Protein AF-0000000087416666 (afdb_homodimer)

Radius of gyration: 18.05 Å; Cα contacts (8 Å, |Δi|>4): 535; chain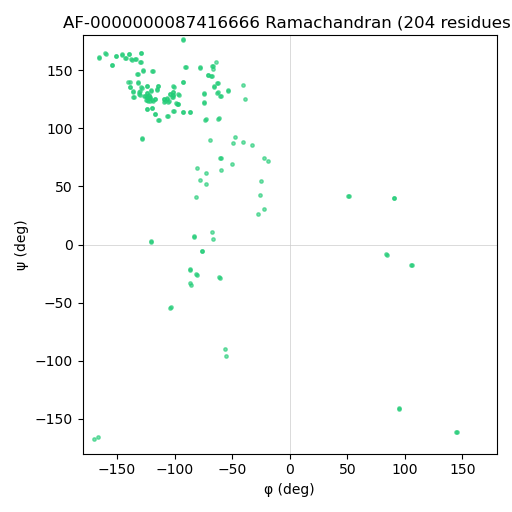s: 2; bounding box: 43×47×42 Å

Sequence (208 aa):
MVVFDVSVNGTHKYTAGIGDAGALQATVHHIHLQDHGTTFVEQIYADVLGVHKVGEMRRWQKLPLQVGDEVVIKITERDDCDPAVDTEKFSVEDGDGMSFDPEPMVVFDVSVNGTHKYTAGIGDAGALQATVHHIHLQDHGTTFVEQIYADVLGVHKVGEMRRWQKLPLQVGDEVVIKITERDDCDPAVDTEKFSVEDGDGMSFDPEP

Nearest PDB structures (foldseek):
  7pkq-assembly1_e  TM=3.943E-01  e=1.177E+00  Chlamydomonas reinhardtii
  5zeb-assembly1_e  TM=4.213E-01  e=1.715E+00  Mycolicibacterium smegmatis MC2 155
  7nyd-assembly1_H  TM=2.302E-01  e=3.849E+00  Homo sapiens
  7pkq-assembly1_e  TM=3.943E-01  e=1.150E+00  Chlamydomonas reinhardtii
  5zeb-assembly1_e  TM=4.213E-01  e=2.085E+00  Mycolicibacterium smegmatis MC2 155

Organism: NCBI:txid2527985

Foldseek 3Di:
DKWKFKDKPPHTDWIGDDPDDWDKDKDWDWDWDDPVDDDTDTFTWIWMWIAGPQAKIFTADIGGDDPPMDMDIDIDDDPDTDGGPDMDGDPPPPPVDPDPDPDD/DKWKFKDKPPHTDWIGDDPDDWDKDKDWDWDWDDDVDDDTDTFTWIWMWIAGPQAKIFTADIGGDDPVMDMDIDIDDDPDTDGGPDMDGDPPPPPVDPDPDPDD

Solvent-accessible surface area (backbone atoms only — not comparable to full-atom values): 11137 Å² total; per-residue (Å²): 67,64,28,39,39,35,24,49,71,87,40,78,74,51,34,43,54,61,56,86,39,25,37,38,37,41,37,41,40,36,37,28,41,40,40,97,38,90,51,70,45,77,48,39,33,33,38,38,44,26,37,27,71,86,28,34,38,34,28,41,70,71,39,85,51,54,80,71,39,35,38,35,40,31,30,37,75,37,94,72,59,49,80,56,76,40,76,46,79,46,77,72,70,81,50,84,59,83,71,72,57,55,72,133,67,62,27,39,41,35,26,49,73,85,40,80,73,50,36,44,54,60,56,86,37,26,36,38,36,42,36,41,40,37,37,28,43,52,40,91,44,91,50,72,45,78,47,38,34,33,39,36,45,26,38,26,72,89,28,35,37,34,29,42,72,72,39,84,50,53,80,71,40,36,39,36,41,31,32,36,76,34,94,72,57,49,80,55,76,41,76,45,79,47,78,70,68,80,58,80,64,85,74,76,50,57,57,133

Structure (mmCIF, N/CA/C/O backbone):
data_AF-0000000087416666-model_v1
#
loop_
_entity.id
_entity.type
_entity.pdbx_description
1 polymer 'Uncharacterized protein'
#
loop_
_atom_site.group_PDB
_atom_site.id
_atom_site.type_symbol
_atom_site.label_atom_id
_atom_site.label_alt_id
_atom_site.label_comp_id
_atom_site.label_asym_id
_atom_site.label_entity_id
_atom_site.label_seq_id
_atom_site.pdbx_PDB_ins_code
_atom_site.Cartn_x
_atom_site.Cartn_y
_atom_site.Cartn_z
_atom_site.occupancy
_atom_site.B_iso_or_equiv
_atom_site.auth_seq_id
_atom_site.auth_comp_id
_atom_site.auth_asym_id
_atom_site.auth_atom_id
_atom_site.pdbx_PDB_model_num
ATOM 1 N N . MET A 1 1 ? 6.258 -17.203 -9.977 1 92.62 1 MET A N 1
ATOM 2 C CA . MET A 1 1 ? 5.152 -16.406 -9.453 1 92.62 1 MET A CA 1
ATOM 3 C C . MET A 1 1 ? 5.598 -14.969 -9.18 1 92.62 1 MET A C 1
ATOM 5 O O . MET A 1 1 ? 6.777 -14.719 -8.938 1 92.62 1 MET A O 1
ATOM 9 N N . VAL A 1 2 ? 4.66 -14.062 -9.281 1 95.31 2 VAL A N 1
ATOM 10 C CA . VAL A 1 2 ? 4.961 -12.664 -8.969 1 95.31 2 VAL A CA 1
ATOM 11 C C . VAL A 1 2 ? 5.082 -12.492 -7.461 1 95.31 2 VAL A C 1
ATOM 13 O O . VAL A 1 2 ? 4.254 -12.992 -6.699 1 95.31 2 VAL A O 1
ATOM 16 N N . VAL A 1 3 ? 6.195 -11.836 -7.027 1 97.62 3 VAL A N 1
ATOM 17 C CA . VAL A 1 3 ? 6.41 -11.586 -5.609 1 97.62 3 VAL A CA 1
ATOM 18 C C . VAL A 1 3 ? 6.754 -10.109 -5.398 1 97.62 3 VAL A C 1
ATOM 20 O O . VAL A 1 3 ? 7.176 -9.422 -6.332 1 97.62 3 VAL A O 1
ATOM 23 N N . PHE A 1 4 ? 6.535 -9.633 -4.254 1 98.69 4 PHE A N 1
ATOM 24 C CA . PHE A 1 4 ? 7.02 -8.336 -3.809 1 98.69 4 PHE A CA 1
ATOM 25 C C . PHE A 1 4 ? 8.25 -8.492 -2.926 1 98.69 4 PHE A C 1
ATOM 27 O O . PHE A 1 4 ? 8.188 -9.117 -1.867 1 98.69 4 PHE A O 1
ATOM 34 N N . ASP A 1 5 ? 9.344 -8.016 -3.361 1 98.69 5 ASP A N 1
ATOM 35 C CA . ASP A 1 5 ? 10.531 -7.891 -2.518 1 98.69 5 ASP A CA 1
ATOM 36 C C . ASP A 1 5 ? 10.523 -6.566 -1.754 1 98.69 5 ASP A C 1
ATOM 38 O O . ASP A 1 5 ? 10.68 -5.5 -2.35 1 98.69 5 ASP A O 1
ATOM 42 N N . VAL A 1 6 ? 10.414 -6.652 -0.425 1 98.81 6 VAL A N 1
ATOM 43 C CA . VAL A 1 6 ? 10.203 -5.461 0.389 1 98.81 6 VAL A CA 1
ATOM 44 C C . VAL A 1 6 ? 11.461 -5.152 1.194 1 98.81 6 VAL A C 1
ATOM 46 O O . VAL A 1 6 ? 11.992 -6.027 1.881 1 98.81 6 VAL A O 1
ATOM 49 N N . SER A 1 7 ? 11.945 -3.967 1.062 1 98.88 7 SER A N 1
ATOM 50 C CA . SER A 1 7 ? 13.062 -3.475 1.862 1 98.88 7 SER A CA 1
ATOM 51 C C . SER A 1 7 ? 12.727 -2.146 2.529 1 98.88 7 SER A C 1
ATOM 53 O O . SER A 1 7 ? 11.945 -1.357 1.992 1 98.88 7 SER A O 1
ATOM 55 N N . VAL A 1 8 ? 13.32 -1.917 3.715 1 98.88 8 VAL A N 1
ATOM 56 C CA . VAL A 1 8 ? 13.234 -0.651 4.434 1 98.88 8 VAL A CA 1
ATOM 57 C C . VAL A 1 8 ? 14.641 -0.121 4.723 1 98.88 8 VAL A C 1
ATOM 59 O O . VAL A 1 8 ? 15.461 -0.815 5.324 1 98.88 8 VAL A O 1
ATOM 62 N N . ASN A 1 9 ? 14.875 1.082 4.281 1 98.75 9 ASN A N 1
ATOM 63 C CA . ASN A 1 9 ? 16.172 1.729 4.457 1 98.75 9 ASN A CA 1
ATOM 64 C C . ASN A 1 9 ? 17.312 0.838 3.98 1 98.75 9 ASN A C 1
ATOM 66 O O . ASN A 1 9 ? 18.312 0.681 4.676 1 98.75 9 ASN A O 1
ATOM 70 N N . GLY A 1 10 ? 17.078 0.224 2.9 1 98.12 10 GLY A N 1
ATOM 71 C CA . GLY A 1 10 ? 18.125 -0.573 2.273 1 98.12 10 GLY A CA 1
ATOM 72 C C . GLY A 1 10 ? 18.219 -1.973 2.848 1 98.12 10 GLY A C 1
ATOM 73 O O . GLY A 1 10 ? 18.984 -2.801 2.338 1 98.12 10 GLY A O 1
ATOM 74 N N . THR A 1 11 ? 17.547 -2.309 3.906 1 98.44 11 THR A N 1
ATOM 75 C CA . THR A 1 11 ? 17.578 -3.635 4.516 1 98.44 11 THR A CA 1
ATOM 76 C C . THR A 1 11 ? 16.391 -4.469 4.051 1 98.44 11 THR A C 1
ATOM 78 O O . THR A 1 11 ? 15.234 -4.062 4.219 1 98.44 11 THR A O 1
ATOM 81 N N . HIS A 1 12 ? 16.734 -5.551 3.453 1 98.56 12 HIS A N 1
ATOM 82 C CA . HIS A 1 12 ? 15.688 -6.465 3.012 1 98.56 12 HIS A CA 1
ATOM 83 C C . HIS A 1 12 ? 14.891 -7 4.195 1 98.56 12 HIS A C 1
ATOM 85 O O . HIS A 1 12 ? 15.469 -7.43 5.195 1 98.56 12 HIS A O 1
ATOM 91 N N . LYS A 1 13 ? 13.539 -6.941 4.078 1 98.62 13 LYS A N 1
ATOM 92 C CA . LYS A 1 13 ? 12.68 -7.418 5.16 1 98.62 13 LYS A CA 1
ATOM 93 C C . LYS A 1 13 ? 12.07 -8.773 4.824 1 98.62 13 LYS A C 1
ATOM 95 O O . LYS A 1 13 ? 12.266 -9.75 5.559 1 98.62 13 LYS A O 1
ATOM 100 N N . TYR A 1 14 ? 11.391 -8.945 3.699 1 98.25 14 TYR A N 1
ATOM 101 C CA . TYR A 1 14 ? 10.836 -10.219 3.248 1 98.25 14 TYR A CA 1
ATOM 102 C C . TYR A 1 14 ? 10.43 -10.148 1.781 1 98.25 14 TYR A C 1
ATOM 104 O O . TYR A 1 14 ? 10.352 -9.062 1.204 1 98.25 14 TYR A O 1
ATOM 112 N N . THR A 1 15 ? 10.305 -11.305 1.195 1 98.25 15 THR A N 1
ATOM 113 C CA . THR A 1 15 ? 9.734 -11.523 -0.131 1 98.25 15 THR A CA 1
ATOM 114 C C . THR A 1 15 ? 8.344 -12.141 -0.03 1 98.25 15 THR A C 1
ATOM 116 O O . THR A 1 15 ? 8.203 -13.312 0.349 1 98.25 15 THR A O 1
ATOM 119 N N . ALA A 1 16 ? 7.367 -11.391 -0.376 1 98.12 16 ALA A N 1
ATOM 120 C CA . ALA A 1 16 ? 5.98 -11.828 -0.206 1 98.12 16 ALA A CA 1
ATOM 121 C C . ALA A 1 16 ? 5.391 -12.305 -1.528 1 98.12 16 ALA A C 1
ATOM 123 O O . ALA A 1 16 ? 5.547 -11.648 -2.561 1 98.12 16 ALA A O 1
ATOM 124 N N . GLY A 1 17 ? 4.703 -13.383 -1.508 1 96.38 17 GLY A N 1
ATOM 125 C CA . GLY A 1 17 ? 4.027 -13.953 -2.664 1 96.38 17 GLY A CA 1
ATOM 126 C C . GLY A 1 17 ? 2.838 -14.82 -2.295 1 96.38 17 GLY A C 1
ATOM 127 O O . GLY A 1 17 ? 2.764 -15.336 -1.179 1 96.38 17 GLY A O 1
ATOM 128 N N . ILE A 1 18 ? 1.859 -14.938 -3.252 1 91.25 18 ILE A N 1
ATOM 129 C CA . ILE A 1 18 ? 0.664 -15.711 -2.928 1 91.25 18 ILE A CA 1
ATOM 130 C C . ILE A 1 18 ? 0.519 -16.875 -3.902 1 91.25 18 ILE A C 1
ATOM 132 O O . ILE A 1 18 ? -0.499 -17.578 -3.9 1 91.25 18 ILE A O 1
ATOM 136 N N . GLY A 1 19 ? 1.386 -17.078 -4.766 1 85 19 GLY A N 1
ATOM 137 C CA . GLY A 1 19 ? 1.302 -18.172 -5.719 1 85 19 GLY A CA 1
ATOM 138 C C . GLY A 1 19 ? 0.68 -17.766 -7.043 1 85 19 GLY A C 1
ATOM 139 O O . GLY A 1 19 ? 0.925 -16.656 -7.535 1 85 19 GLY A O 1
ATOM 140 N N . ASP A 1 20 ? -0.12 -18.641 -7.582 1 77 20 ASP A N 1
ATOM 141 C CA . ASP A 1 20 ? -0.488 -18.5 -8.992 1 77 20 ASP A CA 1
ATOM 142 C C . ASP A 1 20 ? -1.698 -17.594 -9.156 1 77 20 ASP A C 1
ATOM 144 O O . ASP A 1 20 ? -1.854 -16.938 -10.195 1 77 20 ASP A O 1
ATOM 148 N N . ALA A 1 21 ? -2.572 -17.641 -8.188 1 84.75 21 ALA A N 1
ATOM 149 C CA . ALA A 1 21 ? -3.764 -16.812 -8.359 1 84.75 21 ALA A CA 1
ATOM 150 C C . ALA A 1 21 ? -4.164 -16.156 -7.039 1 84.75 21 ALA A C 1
ATOM 152 O O . ALA A 1 21 ? -4.086 -16.781 -5.977 1 84.75 21 ALA A O 1
ATOM 153 N N . GLY A 1 22 ? -4.566 -14.914 -7.188 1 92.5 22 GLY A N 1
ATOM 154 C CA . GLY A 1 22 ? -4.977 -14.141 -6.023 1 92.5 22 GLY A CA 1
ATOM 155 C C . GLY A 1 22 ? -4.602 -12.68 -6.121 1 92.5 22 GLY A C 1
ATOM 156 O O . GLY A 1 22 ? -4.5 -12.125 -7.219 1 92.5 22 GLY A O 1
ATOM 157 N N . ALA A 1 23 ? -4.621 -12.117 -4.988 1 95.38 23 ALA A N 1
ATOM 158 C CA . ALA A 1 23 ? -4.277 -10.703 -4.895 1 95.38 23 ALA A CA 1
ATOM 159 C C . ALA A 1 23 ? -3.236 -10.461 -3.807 1 95.38 23 ALA A C 1
ATOM 161 O O . ALA A 1 23 ? -3.309 -11.047 -2.727 1 95.38 23 ALA A O 1
ATOM 162 N N . LEU A 1 24 ? -2.238 -9.727 -4.164 1 97 24 LEU A N 1
ATOM 163 C CA . LEU A 1 24 ? -1.168 -9.32 -3.26 1 97 24 LEU A CA 1
ATOM 164 C C . LEU A 1 24 ? -1.08 -7.797 -3.168 1 97 24 LEU A C 1
ATOM 166 O O . LEU A 1 24 ? -1.144 -7.105 -4.188 1 97 24 LEU A O 1
ATOM 170 N N . GLN A 1 25 ? -0.999 -7.285 -1.916 1 98.06 25 GLN A N 1
ATOM 171 C CA . GLN A 1 25 ? -0.901 -5.844 -1.73 1 98.06 25 GLN A CA 1
ATOM 172 C C . GLN A 1 25 ? 0.161 -5.492 -0.692 1 98.06 25 GLN A C 1
ATOM 174 O O . GLN A 1 25 ? 0.172 -6.051 0.406 1 98.06 25 GLN A O 1
ATOM 179 N N . ALA A 1 26 ? 1.062 -4.648 -1.053 1 98.81 26 ALA A N 1
ATOM 180 C CA . ALA A 1 26 ? 1.998 -4.023 -0.122 1 98.81 26 ALA A CA 1
ATOM 181 C C . ALA A 1 26 ? 1.62 -2.568 0.138 1 98.81 26 ALA A C 1
ATOM 183 O O . ALA A 1 26 ? 1.479 -1.78 -0.8 1 98.81 26 ALA A O 1
ATOM 184 N N . THR A 1 27 ? 1.41 -2.242 1.41 1 98.75 27 THR A N 1
ATOM 185 C CA . THR A 1 27 ? 0.854 -0.928 1.712 1 98.75 27 THR A CA 1
ATOM 186 C C . THR A 1 27 ? 1.706 -0.206 2.752 1 98.75 27 THR A C 1
ATOM 188 O O . THR A 1 27 ? 2.143 -0.812 3.734 1 98.75 27 THR A O 1
ATOM 191 N N . VAL A 1 28 ? 2 1.102 2.529 1 98.81 28 VAL A N 1
ATOM 192 C CA . VAL A 1 28 ? 2.539 2.01 3.535 1 98.81 28 VAL A CA 1
ATOM 193 C C . VAL A 1 28 ? 1.424 2.898 4.082 1 98.81 28 VAL A C 1
ATOM 195 O O . VAL A 1 28 ? 0.695 3.531 3.316 1 98.81 28 VAL A O 1
ATOM 198 N N . HIS A 1 29 ? 1.323 2.926 5.379 1 97.94 29 HIS A N 1
ATOM 199 C CA . HIS A 1 29 ? 0.246 3.641 6.055 1 97.94 29 HIS A CA 1
ATOM 200 C C . HIS A 1 29 ? 0.786 4.82 6.859 1 97.94 29 HIS A C 1
ATOM 202 O O . HIS A 1 29 ? 1.787 4.688 7.566 1 97.94 29 HIS A O 1
ATOM 208 N N . HIS A 1 30 ? 0.125 5.898 6.766 1 97.31 30 HIS A N 1
ATOM 209 C CA . HIS A 1 30 ? 0.216 6.988 7.73 1 97.31 30 HIS A CA 1
ATOM 210 C C . HIS A 1 30 ? -1.155 7.344 8.297 1 97.31 30 HIS A C 1
ATOM 212 O O . HIS A 1 30 ? -2.047 7.766 7.555 1 97.31 30 HIS A O 1
ATOM 218 N N . ILE A 1 31 ? -1.296 7.141 9.602 1 94.56 31 ILE A N 1
ATOM 219 C CA . ILE A 1 31 ? -2.543 7.438 10.289 1 94.56 31 ILE A CA 1
ATOM 220 C C . ILE A 1 31 ? -2.299 8.5 11.367 1 94.56 31 ILE A C 1
ATOM 222 O O . ILE A 1 31 ? -1.457 8.312 12.25 1 94.56 31 ILE A O 1
ATOM 226 N N . HIS A 1 32 ? -2.934 9.516 11.148 1 90.88 32 HIS A N 1
ATOM 227 C CA . HIS A 1 32 ? -2.896 10.594 12.133 1 90.88 32 HIS A CA 1
ATOM 228 C C . HIS A 1 32 ? -4.305 11.039 12.516 1 90.88 32 HIS A C 1
ATOM 230 O O . HIS A 1 32 ? -4.918 11.844 11.82 1 90.88 32 HIS A O 1
ATOM 236 N N . LEU A 1 33 ? -4.91 10.43 13.57 1 81.69 33 LEU A N 1
ATOM 237 C CA . LEU A 1 33 ? -6.285 10.703 13.961 1 81.69 33 LEU A CA 1
ATOM 238 C C . LEU A 1 33 ? -6.383 10.953 15.469 1 81.69 33 LEU A C 1
ATOM 240 O O . LEU A 1 33 ? -5.523 10.508 16.234 1 81.69 33 LEU A O 1
ATOM 244 N N . GLN A 1 34 ? -7.367 11.852 15.672 1 71.69 34 GLN A N 1
ATOM 245 C CA . GLN A 1 34 ? -7.68 12.102 17.078 1 71.69 34 GLN A CA 1
ATOM 246 C C . GLN A 1 34 ? -8.43 10.93 17.688 1 71.69 34 GLN A C 1
ATOM 248 O O . GLN A 1 34 ? -9.344 10.375 17.078 1 71.69 34 GLN A O 1
ATOM 253 N N . ASP A 1 35 ? -7.828 10.195 18.484 1 59.69 35 ASP A N 1
ATOM 254 C CA . ASP A 1 35 ? -8.57 9.172 19.219 1 59.69 35 ASP A CA 1
ATOM 255 C C . ASP A 1 35 ? -9.602 9.805 20.156 1 59.69 35 ASP A C 1
ATOM 257 O O . ASP A 1 35 ? -9.562 11.008 20.406 1 59.69 35 ASP A O 1
ATOM 261 N N . HIS A 1 36 ? -10.719 8.961 20.547 1 55.28 36 HIS A N 1
ATOM 262 C CA . HIS A 1 36 ? -11.789 9.281 21.484 1 55.28 36 HIS A CA 1
ATOM 263 C C . HIS A 1 36 ? -11.328 10.281 22.531 1 55.28 36 HIS A C 1
ATOM 265 O O . HIS A 1 36 ? -12.102 10.664 23.406 1 55.28 36 HIS A O 1
ATOM 271 N N . GLY A 1 37 ? -10.32 11.117 22.219 1 54.41 37 GLY A N 1
ATOM 272 C CA . GLY A 1 37 ? -9.859 12.156 23.125 1 54.41 37 GLY A CA 1
ATOM 273 C C . GLY A 1 37 ? -8.953 13.172 22.469 1 54.41 37 GLY A C 1
ATOM 274 O O . GLY A 1 37 ? -9.125 13.484 21.281 1 54.41 37 GLY A O 1
ATOM 275 N N . THR A 1 38 ? -8.273 13.945 23.234 1 60.47 38 THR A N 1
ATOM 276 C CA . THR A 1 38 ? -7.457 15.102 22.906 1 60.47 38 THR A CA 1
ATOM 277 C C . THR A 1 38 ? -6.121 14.664 22.312 1 60.47 38 THR A C 1
ATOM 279 O O . THR A 1 38 ? -5.348 15.5 21.828 1 60.47 38 THR A O 1
ATOM 282 N N . THR A 1 39 ? -5.941 13.305 22.328 1 66.44 39 THR A N 1
ATOM 283 C CA . THR A 1 39 ? -4.562 13.016 21.953 1 66.44 39 THR A CA 1
ATOM 284 C C . THR A 1 39 ? -4.5 12.438 20.531 1 66.44 39 THR A C 1
ATOM 286 O O . THR A 1 39 ? -5.316 11.594 20.172 1 66.44 39 THR A O 1
ATOM 289 N N . PHE A 1 40 ? -3.703 13.086 19.766 1 69.88 40 PHE A N 1
ATOM 290 C CA . PHE A 1 40 ? -3.463 12.602 18.406 1 69.88 40 PHE A CA 1
ATOM 291 C C . PHE A 1 40 ? -2.557 11.375 18.422 1 69.88 40 PHE A C 1
ATOM 293 O O . PHE A 1 40 ? -1.57 11.336 19.172 1 69.88 40 PHE A O 1
ATOM 300 N N . VAL A 1 41 ? -3.121 10.352 17.875 1 80.5 41 VAL A N 1
ATOM 301 C CA . VAL A 1 41 ? -2.299 9.164 17.688 1 80.5 41 VAL A CA 1
ATOM 302 C C . VAL A 1 41 ? -1.772 9.133 16.25 1 80.5 41 VAL A C 1
ATOM 304 O O . VAL A 1 41 ? -2.533 9.32 15.297 1 80.5 41 VAL A O 1
ATOM 307 N N . GLU A 1 42 ? -0.39 9.117 16.188 1 89 42 GLU A N 1
ATOM 308 C CA . GLU A 1 42 ? 0.255 8.984 14.883 1 89 42 GLU A CA 1
ATOM 309 C C . GLU A 1 42 ? 0.886 7.609 14.719 1 89 42 GLU A C 1
ATOM 311 O O . GLU A 1 42 ? 1.61 7.141 15.594 1 89 42 GLU A O 1
ATOM 316 N N . GLN A 1 43 ? 0.444 6.953 13.656 1 94.56 43 GLN A N 1
ATOM 317 C CA . GLN A 1 43 ? 1.026 5.66 13.312 1 94.56 43 GLN A CA 1
ATOM 318 C C . GLN A 1 43 ? 1.516 5.641 11.867 1 94.56 43 GLN A C 1
ATOM 320 O O . GLN A 1 43 ? 0.806 6.078 10.961 1 94.56 43 GLN A O 1
ATOM 325 N N . ILE A 1 44 ? 2.766 5.238 11.734 1 97.25 44 ILE A N 1
ATOM 326 C CA . ILE A 1 44 ? 3.32 4.969 10.414 1 97.25 44 ILE A CA 1
ATOM 327 C C . ILE A 1 44 ? 3.824 3.529 10.344 1 97.25 44 ILE A C 1
ATOM 329 O O . ILE A 1 44 ? 4.609 3.1 11.195 1 97.25 44 ILE A O 1
ATOM 333 N N . TYR A 1 45 ? 3.365 2.764 9.344 1 98.5 45 TYR A N 1
ATOM 334 C CA . TYR A 1 45 ? 3.852 1.396 9.195 1 98.5 45 TYR A CA 1
ATOM 335 C C . TYR A 1 45 ? 3.6 0.877 7.785 1 98.5 45 TYR A C 1
ATOM 337 O O . TYR A 1 45 ? 2.877 1.503 7.008 1 98.5 45 TYR A O 1
ATOM 345 N N . ALA A 1 46 ? 4.27 -0.197 7.484 1 98.81 46 ALA A N 1
ATOM 346 C CA . ALA A 1 46 ? 4.027 -0.928 6.242 1 98.81 46 ALA A CA 1
ATOM 347 C C . ALA A 1 46 ? 3.584 -2.359 6.523 1 98.81 46 ALA A C 1
ATOM 349 O O . ALA A 1 46 ? 3.928 -2.928 7.562 1 98.81 46 ALA A O 1
ATOM 350 N N . ASP A 1 47 ? 2.793 -2.867 5.652 1 98.38 47 ASP A N 1
ATOM 351 C CA . ASP A 1 47 ? 2.445 -4.285 5.727 1 98.38 47 ASP A CA 1
ATOM 352 C C . ASP A 1 47 ? 2.146 -4.852 4.34 1 98.38 47 ASP A C 1
ATOM 354 O O . ASP A 1 47 ? 2.078 -4.105 3.361 1 98.38 47 ASP A O 1
ATOM 358 N N . VAL A 1 48 ? 2.193 -6.168 4.273 1 98.44 48 VAL A N 1
ATOM 359 C CA . VAL A 1 48 ? 1.809 -6.883 3.062 1 98.44 48 VAL A CA 1
ATOM 360 C C . VAL A 1 48 ? 0.707 -7.891 3.383 1 98.44 48 VAL A C 1
ATOM 362 O O . VAL A 1 48 ? 0.8 -8.633 4.363 1 98.44 48 VAL A O 1
ATOM 365 N N . LEU A 1 49 ? -0.307 -7.824 2.586 1 97.31 49 LEU A N 1
ATOM 366 C CA . LEU A 1 49 ? -1.44 -8.734 2.68 1 97.31 49 LEU A CA 1
ATOM 367 C C . LEU A 1 49 ? -1.674 -9.453 1.353 1 97.31 49 LEU A C 1
ATOM 369 O O . LEU A 1 49 ? -1.578 -8.836 0.288 1 97.31 49 LEU A O 1
ATOM 373 N N . GLY A 1 50 ? -1.924 -10.766 1.444 1 96.56 50 GLY A N 1
ATOM 374 C CA . GLY A 1 50 ? -2.258 -11.539 0.259 1 96.56 50 GLY A CA 1
ATOM 375 C C . GLY A 1 50 ? -3.475 -12.422 0.447 1 96.56 50 GLY A C 1
ATOM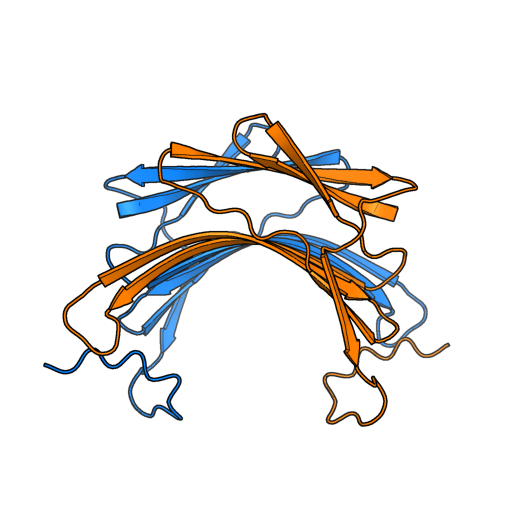 376 O O . GLY A 1 50 ? -3.689 -12.969 1.53 1 96.56 50 GLY A O 1
ATOM 377 N N . VAL A 1 51 ? -4.281 -12.445 -0.605 1 92.69 51 VAL A N 1
ATOM 378 C CA . VAL A 1 51 ? -5.414 -13.367 -0.625 1 92.69 51 VAL A CA 1
ATOM 379 C C . VAL A 1 51 ? -5.273 -14.336 -1.793 1 92.69 51 VAL A C 1
ATOM 381 O O . VAL A 1 51 ? -5.164 -13.914 -2.947 1 92.69 51 VAL A O 1
ATOM 384 N N . HIS A 1 52 ? -5.301 -15.57 -1.393 1 88.75 52 HIS A N 1
ATOM 385 C CA . HIS A 1 52 ? -5.219 -16.609 -2.408 1 88.75 52 HIS A CA 1
ATOM 386 C C . HIS A 1 52 ? -6.605 -17.016 -2.898 1 88.75 52 HIS A C 1
ATOM 388 O O . HIS A 1 52 ? -7.578 -16.953 -2.143 1 88.75 52 HIS A O 1
ATOM 394 N N . LYS A 1 53 ? -6.621 -17.484 -4.113 1 81.19 53 LYS A N 1
ATOM 395 C CA . LYS A 1 53 ? -7.891 -17.812 -4.754 1 81.19 53 LYS A CA 1
ATOM 396 C C . LYS A 1 53 ? -8.625 -18.906 -3.986 1 81.19 53 LYS A C 1
ATOM 398 O O . LYS A 1 53 ? -9.852 -19 -4.051 1 81.19 53 LYS A O 1
ATOM 403 N N . VAL A 1 54 ? -7.957 -19.781 -3.279 1 78.06 54 VAL A N 1
ATOM 404 C CA . VAL A 1 54 ? -8.586 -20.906 -2.609 1 78.06 54 VAL A CA 1
ATOM 405 C C . VAL A 1 54 ? -9.148 -20.469 -1.262 1 78.06 54 VAL A C 1
ATOM 407 O O . VAL A 1 54 ? -9.594 -21.297 -0.465 1 78.06 54 VAL A O 1
ATOM 410 N N . GLY A 1 55 ? -9.078 -19.094 -1.038 1 84.06 55 GLY A N 1
ATOM 411 C CA . GLY A 1 55 ? -9.656 -18.609 0.201 1 84.06 55 GLY A CA 1
ATOM 412 C C . GLY A 1 55 ? -8.664 -18.562 1.349 1 84.06 55 GLY A C 1
ATOM 413 O O . GLY A 1 55 ? -8.953 -19.047 2.441 1 84.06 55 GLY A O 1
ATOM 414 N N . GLU A 1 56 ? -7.531 -18.188 1.14 1 90.38 56 GLU A N 1
ATOM 415 C CA . GLU A 1 56 ? -6.504 -18.016 2.162 1 90.38 56 GLU A CA 1
ATOM 416 C C . GLU A 1 56 ? -5.973 -16.578 2.184 1 90.38 56 GLU A C 1
ATOM 418 O O . GLU A 1 56 ? -5.629 -16.031 1.14 1 90.38 56 GLU A O 1
ATOM 423 N N . MET A 1 57 ? -6.059 -16.094 3.418 1 94.44 57 MET A N 1
ATOM 424 C CA . MET A 1 57 ? -5.465 -14.773 3.627 1 94.44 57 MET A CA 1
ATOM 425 C C . MET A 1 57 ? -4.109 -14.891 4.316 1 94.44 57 MET A C 1
ATOM 427 O O . MET A 1 57 ? -3.98 -15.586 5.328 1 94.44 57 MET A O 1
ATOM 431 N N . ARG A 1 58 ? -3.141 -14.289 3.697 1 95.62 58 ARG A N 1
ATOM 432 C CA . ARG A 1 58 ? -1.778 -14.312 4.219 1 95.62 58 ARG A CA 1
ATOM 433 C C . ARG A 1 58 ? -1.319 -12.906 4.613 1 95.62 58 ARG A C 1
ATOM 435 O O . ARG A 1 58 ? -1.586 -11.938 3.902 1 95.62 58 ARG A O 1
ATOM 442 N N . ARG A 1 59 ? -0.711 -12.812 5.832 1 97.19 59 ARG A N 1
ATOM 443 C CA . ARG A 1 59 ? -0.155 -11.555 6.324 1 97.19 59 ARG A CA 1
ATOM 444 C C . ARG A 1 59 ? 1.328 -11.703 6.648 1 97.19 59 ARG A C 1
ATOM 446 O O . ARG A 1 59 ? 1.734 -12.672 7.297 1 97.19 59 ARG A O 1
ATOM 453 N N . TRP A 1 60 ? 2.129 -10.844 6.137 1 98.06 60 TRP A N 1
ATOM 454 C CA . TRP A 1 60 ? 3.541 -10.773 6.496 1 98.06 60 TRP A CA 1
ATOM 455 C C . TRP A 1 60 ? 3.768 -9.789 7.637 1 98.06 60 TRP A C 1
ATOM 457 O O . TRP A 1 60 ? 2.838 -9.102 8.062 1 98.06 60 TRP A O 1
ATOM 467 N N . GLN A 1 61 ? 4.969 -9.734 8.07 1 96.75 61 GLN A N 1
ATOM 468 C CA . GLN A 1 61 ? 5.32 -8.922 9.234 1 96.75 61 GLN A CA 1
ATOM 469 C C . GLN A 1 61 ? 4.992 -7.449 9 1 96.75 61 GLN A C 1
ATOM 471 O O . GLN A 1 61 ? 5.336 -6.891 7.953 1 96.75 61 GLN A O 1
ATOM 476 N N . LYS A 1 62 ? 4.234 -6.902 9.977 1 98.06 62 LYS A N 1
ATOM 477 C CA . LYS A 1 62 ? 4.074 -5.453 10 1 98.06 62 LYS A CA 1
ATOM 478 C C . LYS A 1 62 ? 5.402 -4.758 10.289 1 98.06 62 LYS A C 1
ATOM 480 O O . LYS A 1 62 ? 6.152 -5.18 11.172 1 98.06 62 LYS A O 1
ATOM 485 N N . LEU A 1 63 ? 5.676 -3.691 9.547 1 98.56 63 LEU A N 1
ATOM 486 C CA . LEU A 1 63 ? 6.941 -2.982 9.688 1 98.56 63 LEU A CA 1
ATOM 487 C C . LEU A 1 63 ? 6.723 -1.57 10.219 1 98.56 63 LEU A C 1
ATOM 489 O O . LEU A 1 63 ? 6.246 -0.697 9.484 1 98.56 63 LEU A O 1
ATOM 493 N N . PRO A 1 64 ? 7.102 -1.332 11.539 1 98.31 64 PRO A N 1
ATOM 494 C CA . PRO A 1 64 ? 7.023 0.051 12.016 1 98.31 64 PRO A CA 1
ATOM 495 C C . PRO A 1 64 ? 7.957 0.99 11.258 1 98.31 64 PRO A C 1
ATOM 497 O O . PRO A 1 64 ? 9.086 0.617 10.938 1 98.31 64 PRO A O 1
ATOM 500 N N . LEU A 1 65 ? 7.406 2.143 10.992 1 98.5 65 LEU A N 1
ATOM 501 C CA . LEU A 1 65 ? 8.164 3.143 10.242 1 98.5 65 LEU A CA 1
ATOM 502 C C . LEU A 1 65 ? 8.141 4.488 10.969 1 98.5 65 LEU A C 1
ATOM 504 O O . LEU A 1 65 ? 7.387 4.672 11.922 1 98.5 65 LEU A O 1
ATOM 508 N N . GLN A 1 66 ? 9.062 5.379 10.547 1 97.62 66 GLN A N 1
ATOM 509 C CA . GLN A 1 66 ? 9.102 6.766 11.008 1 97.62 66 GLN A CA 1
ATOM 510 C C . GLN A 1 66 ? 9.43 7.715 9.859 1 97.62 66 GLN A C 1
ATOM 512 O O . GLN A 1 66 ? 9.859 7.277 8.789 1 97.62 66 GLN A O 1
ATOM 517 N N . VAL A 1 67 ? 9.141 9 10.133 1 97.44 67 VAL A N 1
ATOM 518 C CA . VAL A 1 67 ? 9.547 10.008 9.164 1 97.44 67 VAL A CA 1
ATOM 519 C C . VAL A 1 67 ? 11.039 9.867 8.859 1 97.44 67 VAL A C 1
ATOM 521 O O . VAL A 1 67 ? 11.852 9.703 9.773 1 97.44 67 VAL A O 1
ATOM 524 N N . GLY A 1 68 ? 11.375 9.883 7.66 1 98.44 68 GLY A N 1
ATOM 525 C CA . GLY A 1 68 ? 12.758 9.672 7.238 1 98.44 68 GLY A CA 1
ATOM 526 C C . GLY A 1 68 ? 12.992 8.305 6.633 1 98.44 68 GLY A C 1
ATOM 527 O O . GLY A 1 68 ? 14 8.094 5.949 1 98.44 68 GLY A O 1
ATOM 528 N N . ASP A 1 69 ? 12.094 7.348 6.867 1 98.81 69 ASP A N 1
ATOM 529 C CA . ASP A 1 69 ? 12.266 5.992 6.352 1 98.81 69 ASP A CA 1
ATOM 530 C C . ASP A 1 69 ? 11.914 5.922 4.867 1 98.81 69 ASP A C 1
ATOM 532 O O . ASP A 1 69 ? 11.117 6.719 4.375 1 98.81 69 ASP A O 1
ATOM 536 N N . GLU A 1 70 ? 12.539 4.977 4.219 1 98.81 70 GLU A N 1
ATOM 537 C CA . GLU A 1 70 ? 12.305 4.652 2.818 1 98.81 70 GLU A CA 1
ATOM 538 C C . GLU A 1 70 ? 11.898 3.189 2.652 1 98.81 70 GLU A C 1
ATOM 540 O O . GLU A 1 70 ? 12.602 2.287 3.109 1 98.81 70 GLU A O 1
ATOM 545 N N . VAL A 1 71 ? 10.766 2.982 2.059 1 98.88 71 VAL A N 1
ATOM 546 C CA . VAL A 1 71 ? 10.297 1.638 1.742 1 98.88 71 VAL A CA 1
ATOM 547 C C . VAL A 1 71 ? 10.477 1.365 0.251 1 98.88 71 VAL A C 1
ATOM 549 O O . VAL A 1 71 ? 10.078 2.176 -0.588 1 98.88 71 VAL A O 1
ATOM 552 N N . VAL A 1 72 ? 11.078 0.275 -0.113 1 98.94 72 VAL A N 1
ATOM 553 C CA . VAL A 1 72 ? 11.25 -0.135 -1.503 1 98.94 72 VAL A CA 1
ATOM 554 C C . VAL A 1 72 ? 10.508 -1.444 -1.753 1 98.94 72 VAL A C 1
ATOM 556 O O . VAL A 1 72 ? 10.688 -2.418 -1.019 1 98.94 72 VAL A O 1
ATOM 559 N N . ILE A 1 73 ? 9.656 -1.451 -2.721 1 98.88 73 ILE A N 1
ATOM 560 C CA . ILE A 1 73 ? 8.93 -2.637 -3.154 1 98.88 73 ILE A CA 1
ATOM 561 C C . ILE A 1 73 ? 9.312 -2.982 -4.59 1 98.88 73 ILE A C 1
ATOM 563 O O . ILE A 1 73 ? 9.008 -2.229 -5.52 1 98.88 73 ILE A O 1
ATOM 567 N N . LYS A 1 74 ? 9.969 -4.062 -4.746 1 98.81 74 LYS A N 1
ATOM 568 C CA . LYS A 1 74 ? 10.32 -4.547 -6.078 1 98.81 74 LYS A CA 1
ATOM 569 C C . LYS A 1 74 ? 9.383 -5.668 -6.52 1 98.81 74 LYS A C 1
ATOM 571 O O . LYS A 1 74 ? 9.141 -6.613 -5.766 1 98.81 74 LYS A O 1
ATOM 576 N N . ILE A 1 75 ? 8.898 -5.523 -7.711 1 98.56 75 ILE A N 1
ATOM 577 C CA . ILE A 1 75 ? 8.062 -6.559 -8.305 1 98.56 75 ILE A CA 1
ATOM 578 C C . ILE A 1 75 ? 8.922 -7.516 -9.125 1 98.56 75 ILE A C 1
ATOM 580 O O . ILE A 1 75 ? 9.523 -7.117 -10.125 1 98.56 75 ILE A O 1
ATOM 584 N N . THR A 1 76 ? 8.945 -8.719 -8.625 1 97.62 76 THR A N 1
ATOM 585 C CA . THR A 1 76 ? 9.812 -9.672 -9.312 1 97.62 76 THR A CA 1
ATOM 586 C C . THR A 1 76 ? 9.117 -11.023 -9.445 1 97.62 76 THR A C 1
ATOM 588 O O . THR A 1 76 ? 8.117 -11.281 -8.773 1 97.62 76 THR A O 1
ATOM 591 N N . GLU A 1 77 ? 9.609 -11.82 -10.391 1 95.56 77 GLU A N 1
ATOM 592 C CA . GLU A 1 77 ? 9.172 -13.203 -10.508 1 95.56 77 GLU A CA 1
ATOM 593 C C . GLU A 1 77 ? 10.148 -14.148 -9.812 1 95.56 77 GLU A C 1
ATOM 595 O O . GLU A 1 77 ? 11.359 -14.062 -10.023 1 95.56 77 GLU A O 1
ATOM 600 N N . ARG A 1 78 ? 9.531 -14.961 -9 1 95.25 78 ARG A N 1
ATOM 601 C CA . ARG A 1 78 ? 10.344 -15.953 -8.297 1 95.25 78 ARG A CA 1
ATOM 602 C C . ARG A 1 78 ? 9.594 -17.281 -8.172 1 95.25 78 ARG A C 1
ATOM 604 O O . ARG A 1 78 ? 8.375 -17.328 -8.32 1 95.25 78 ARG A O 1
ATOM 611 N N . ASP A 1 79 ? 10.492 -18.266 -7.918 1 92.69 79 ASP A N 1
ATOM 612 C CA . ASP A 1 79 ? 9.906 -19.578 -7.707 1 92.69 79 ASP A CA 1
ATOM 613 C C . ASP A 1 79 ? 9.508 -19.781 -6.246 1 92.69 79 ASP A C 1
ATOM 615 O O . ASP A 1 79 ? 8.711 -20.672 -5.93 1 92.69 79 ASP A O 1
ATOM 619 N N . ASP A 1 80 ? 10.156 -18.969 -5.398 1 93.56 80 ASP A N 1
ATOM 620 C CA . ASP A 1 80 ? 9.875 -19.109 -3.973 1 93.56 80 ASP A CA 1
ATOM 621 C C . ASP A 1 80 ? 9.664 -17.75 -3.314 1 93.56 80 ASP A C 1
ATOM 623 O O . ASP A 1 80 ? 9.953 -16.703 -3.916 1 93.56 80 ASP A O 1
ATOM 627 N N . CYS A 1 81 ? 8.992 -17.781 -2.131 1 95.19 81 CYS A N 1
ATOM 628 C CA . CYS A 1 81 ? 8.766 -16.594 -1.312 1 95.19 81 CYS A CA 1
ATOM 629 C C . CYS A 1 81 ? 8.797 -16.938 0.171 1 95.19 81 CYS A C 1
ATOM 631 O O . CYS A 1 81 ? 8.828 -18.109 0.539 1 95.19 81 CYS A O 1
ATOM 633 N N . ASP A 1 82 ? 8.938 -15.922 1.012 1 96.81 82 ASP A N 1
ATOM 634 C CA . ASP A 1 82 ? 8.938 -16.125 2.457 1 96.81 82 ASP A CA 1
ATOM 635 C C . ASP A 1 82 ? 7.543 -16.484 2.963 1 96.81 82 ASP A C 1
ATOM 637 O O . ASP A 1 82 ? 6.543 -16 2.436 1 96.81 82 ASP A O 1
ATOM 641 N N . PRO A 1 83 ? 7.57 -17.344 3.992 1 95 83 PRO A N 1
ATOM 642 C CA . PRO A 1 83 ? 6.258 -17.641 4.566 1 95 83 PRO A CA 1
ATOM 643 C C . PRO A 1 83 ? 5.633 -16.438 5.277 1 95 83 PRO A C 1
ATOM 645 O O . PRO A 1 83 ? 6.352 -15.633 5.875 1 95 83 PRO A O 1
ATOM 648 N N . ALA A 1 84 ? 4.277 -16.344 5.176 1 95.19 84 ALA A N 1
ATOM 649 C CA . ALA A 1 84 ? 3.553 -15.336 5.934 1 95.19 84 ALA A CA 1
ATOM 650 C C . ALA A 1 84 ? 3.623 -15.609 7.43 1 95.19 84 ALA A C 1
ATOM 652 O O . ALA A 1 84 ? 3.795 -16.766 7.848 1 95.19 84 ALA A O 1
ATOM 653 N N . VAL A 1 85 ? 3.502 -14.516 8.203 1 96.12 85 VAL A N 1
ATOM 654 C CA . VAL A 1 85 ? 3.559 -14.672 9.656 1 96.12 85 VAL A CA 1
ATOM 655 C C . VAL A 1 85 ? 2.199 -15.125 10.18 1 96.12 85 VAL A C 1
ATOM 657 O O . VAL A 1 85 ? 2.104 -15.695 11.273 1 96.12 85 VAL A O 1
ATOM 660 N N . ASP A 1 86 ? 1.174 -14.805 9.438 1 95.06 86 ASP A N 1
ATOM 661 C CA . ASP A 1 86 ? -0.19 -15.195 9.789 1 95.06 86 ASP A CA 1
ATOM 662 C C . ASP A 1 86 ? -0.967 -15.641 8.547 1 95.06 86 ASP A C 1
ATOM 664 O O . ASP A 1 86 ? -0.843 -15.039 7.48 1 95.06 86 ASP A O 1
ATOM 668 N N . THR A 1 87 ? -1.683 -16.75 8.695 1 93.06 87 THR A N 1
ATOM 669 C CA . THR A 1 87 ? -2.539 -17.266 7.633 1 93.06 87 THR A CA 1
ATOM 670 C C . THR A 1 87 ? -3.936 -17.578 8.164 1 93.06 87 THR A C 1
ATOM 672 O O . THR A 1 87 ? -4.078 -18.203 9.219 1 93.06 87 THR A O 1
ATOM 675 N N . GLU A 1 88 ? -4.891 -17.047 7.465 1 92.5 88 GLU A N 1
ATOM 676 C CA . GLU A 1 88 ? -6.285 -17.297 7.812 1 92.5 88 GLU A CA 1
ATOM 677 C C . GLU A 1 88 ? -7.059 -17.875 6.633 1 92.5 88 GLU A C 1
ATOM 679 O O . GLU A 1 88 ? -7.004 -17.328 5.523 1 92.5 88 GLU A O 1
ATOM 684 N N . LYS A 1 89 ? -7.742 -19.078 6.926 1 88.88 89 LYS A N 1
ATOM 685 C CA . LYS A 1 89 ? -8.586 -19.672 5.891 1 88.88 89 LYS A CA 1
ATOM 686 C C . LYS A 1 89 ? -10.031 -19.203 6.031 1 88.88 89 LYS A C 1
ATOM 688 O O . LYS A 1 89 ? -10.531 -19.031 7.145 1 88.88 89 LYS A O 1
ATOM 693 N N . PHE A 1 90 ? -10.602 -18.953 5.008 1 79.56 90 PHE A N 1
ATOM 694 C CA . PHE A 1 90 ? -12.008 -18.578 5.023 1 79.56 90 PHE A CA 1
ATOM 695 C C . PHE A 1 90 ? -12.773 -19.297 3.912 1 79.56 90 PHE A C 1
ATOM 697 O O . PHE A 1 90 ? -12.164 -19.812 2.979 1 79.56 90 PHE A O 1
ATOM 704 N N . SER A 1 91 ? -13.992 -19.938 4.352 1 68.94 91 SER A N 1
ATOM 705 C CA . SER A 1 91 ? -14.789 -20.672 3.371 1 68.94 91 SER A CA 1
ATOM 706 C C . SER A 1 91 ? -15.289 -19.75 2.264 1 68.94 91 SER A C 1
ATOM 708 O O . SER A 1 91 ? -15.75 -18.641 2.535 1 68.94 91 SER A O 1
ATOM 710 N N . VAL A 1 92 ? -14.719 -20 1.338 1 58.34 92 VAL A N 1
ATOM 711 C CA . VAL A 1 92 ? -15.305 -19.281 0.211 1 58.34 92 VAL A CA 1
ATOM 712 C C . VAL A 1 92 ? -16.703 -19.828 -0.081 1 58.34 92 VAL A C 1
ATOM 714 O O . VAL A 1 92 ? -17.266 -19.578 -1.151 1 58.34 92 VAL A O 1
ATOM 717 N N . GLU A 1 93 ? -17.25 -20.703 0.87 1 51.53 93 GLU A N 1
ATOM 718 C CA . GLU A 1 93 ? -18.578 -21.203 0.558 1 51.53 93 GLU A CA 1
ATOM 719 C C . GLU A 1 93 ? -19.562 -20.062 0.323 1 51.53 93 GLU A C 1
ATOM 721 O O . GLU A 1 93 ? -20.266 -20.047 -0.692 1 51.53 93 GLU A O 1
ATOM 726 N N . ASP A 1 94 ? -20.312 -19.797 1.595 1 41.12 94 ASP A N 1
ATOM 727 C CA . ASP A 1 94 ? -21.469 -18.922 1.62 1 41.12 94 ASP A CA 1
ATOM 728 C C . ASP A 1 94 ? -21.109 -17.5 1.161 1 41.12 94 ASP A C 1
ATOM 730 O O . ASP A 1 94 ? -20.375 -16.797 1.85 1 41.12 94 ASP A O 1
ATOM 734 N N . GLY A 1 95 ? -20.734 -17.219 0.071 1 37.91 95 GLY A N 1
ATOM 735 C CA . GLY A 1 95 ? -20.812 -15.898 -0.531 1 37.91 95 GLY A CA 1
ATOM 736 C C . GLY A 1 95 ? -21.906 -15.031 0.062 1 37.91 95 GLY A C 1
ATOM 737 O O . GLY A 1 95 ? -23.078 -15.227 -0.24 1 37.91 95 GLY A O 1
ATOM 738 N N . ASP A 1 96 ? -22.031 -14.789 1.128 1 38.34 96 ASP A N 1
ATOM 739 C CA . ASP A 1 96 ? -22.562 -13.461 0.84 1 38.34 96 ASP A CA 1
ATOM 740 C C . ASP A 1 96 ? -21.656 -12.711 -0.129 1 38.34 96 ASP A C 1
ATOM 742 O O . ASP A 1 96 ? -20.469 -12.531 0.137 1 38.34 96 ASP A O 1
ATOM 746 N N . GLY A 1 97 ? -21.562 -13.133 -1.49 1 33.31 97 GLY A N 1
ATOM 747 C CA . GLY A 1 97 ? -20.781 -13.141 -2.711 1 33.31 97 GLY A CA 1
ATOM 748 C C . GLY A 1 97 ? -19.781 -12 -2.775 1 33.31 97 GLY A C 1
ATOM 749 O O . GLY A 1 97 ? -20.156 -10.852 -3.021 1 33.31 97 GLY A O 1
ATOM 750 N N . MET A 1 98 ? -18.734 -11.781 -2.23 1 37.38 98 MET A N 1
ATOM 751 C CA . MET A 1 98 ? -17.828 -11.141 -3.188 1 37.38 98 MET A CA 1
ATOM 752 C C . MET A 1 98 ? -17.344 -12.141 -4.223 1 37.38 98 MET A C 1
ATOM 754 O O . MET A 1 98 ? -16.531 -13.023 -3.906 1 37.38 98 MET A O 1
ATOM 758 N N . SER A 1 99 ? -18.078 -13.008 -5.043 1 31.61 99 SER A N 1
ATOM 759 C CA . SER A 1 99 ? -18.016 -14.039 -6.07 1 31.61 99 SER A CA 1
ATOM 760 C C . SER A 1 99 ? -16.828 -13.82 -7 1 31.61 99 SER A C 1
ATOM 762 O O . SER A 1 99 ? -16.75 -12.797 -7.691 1 31.61 99 SER A O 1
ATOM 764 N N . PHE A 1 100 ? -15.531 -14.266 -6.766 1 33.34 100 PHE A N 1
ATOM 765 C CA . PHE A 1 100 ? -14.703 -14.5 -7.938 1 33.34 100 PHE A CA 1
ATOM 766 C C . PHE A 1 100 ? -15.008 -15.859 -8.562 1 33.34 100 PHE A C 1
ATOM 768 O O . PHE A 1 100 ? -14.414 -16.859 -8.18 1 33.34 100 PHE A O 1
ATOM 775 N N . ASP A 1 101 ? -16.125 -16.469 -8.758 1 30.78 101 ASP A N 1
ATOM 776 C CA . ASP A 1 101 ? -16.484 -17.75 -9.352 1 30.78 101 ASP A CA 1
ATOM 777 C C . ASP A 1 101 ? -15.789 -17.953 -10.695 1 30.78 101 ASP A C 1
ATOM 779 O O . ASP A 1 101 ? -16.047 -17.219 -11.648 1 30.78 101 ASP A O 1
ATOM 783 N N . PRO A 1 102 ? -14.562 -18.609 -10.852 1 28.98 102 PRO A N 1
ATOM 784 C CA . PRO A 1 102 ? -14.367 -19.188 -12.18 1 28.98 102 PRO A CA 1
ATOM 785 C C . PRO A 1 102 ? -15.273 -20.375 -12.453 1 28.98 102 PRO A C 1
ATOM 787 O O . PRO A 1 102 ? -15.508 -21.188 -11.555 1 28.98 102 PRO A O 1
ATOM 790 N N . GLU A 1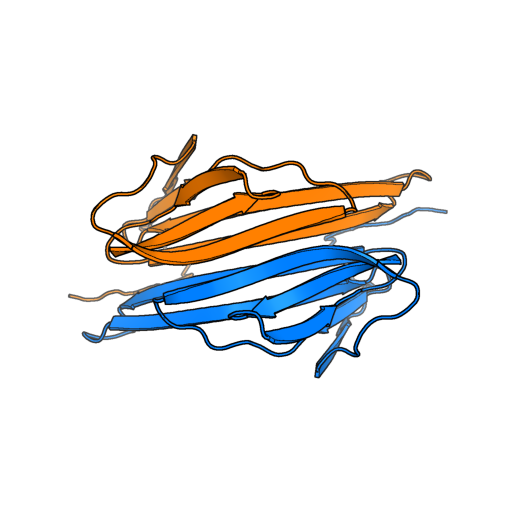 103 ? -16.484 -20.359 -12.992 1 25.45 103 GLU A N 1
ATOM 791 C CA . GLU A 1 103 ? -17.188 -21.547 -13.484 1 25.45 103 GLU A CA 1
ATOM 792 C C . GLU A 1 103 ? -16.234 -22.5 -14.188 1 25.45 103 GLU A C 1
ATOM 794 O O . GLU A 1 103 ? -15.406 -22.078 -14.992 1 25.45 103 GLU A O 1
ATOM 799 N N . PRO A 1 104 ? -16.125 -23.906 -13.773 1 27.23 104 PRO A N 1
ATOM 800 C CA . PRO A 1 104 ? -16.172 -24.781 -14.945 1 27.23 104 PRO A CA 1
ATOM 801 C C . PRO A 1 104 ? -17.5 -24.688 -15.703 1 27.23 104 PRO A C 1
ATOM 803 O O . PRO A 1 104 ? -18.516 -24.328 -15.117 1 27.23 104 PRO A O 1
ATOM 806 N N . MET B 1 1 ? 3.807 18.656 7.422 1 92.69 1 MET B N 1
ATOM 807 C CA . MET B 1 1 ? 2.924 17.5 7.363 1 92.69 1 MET B CA 1
ATOM 808 C C . MET B 1 1 ? 3.662 16.281 6.816 1 92.69 1 MET B C 1
ATOM 810 O O . MET B 1 1 ? 4.633 16.422 6.07 1 92.69 1 MET B O 1
ATOM 814 N N . VAL B 1 2 ? 3.217 15.109 7.242 1 95.31 2 VAL B N 1
ATOM 815 C CA . VAL B 1 2 ? 3.799 13.875 6.723 1 95.31 2 VAL B CA 1
ATOM 816 C C . VAL B 1 2 ? 3.311 13.633 5.293 1 95.31 2 VAL B C 1
ATOM 818 O O . VAL B 1 2 ? 2.119 13.766 5.008 1 95.31 2 VAL B O 1
ATOM 821 N N . VAL B 1 3 ? 4.277 13.367 4.383 1 97.69 3 VAL B N 1
ATOM 822 C CA . VAL B 1 3 ? 3.932 13.086 2.992 1 97.69 3 VAL B CA 1
ATOM 823 C C . VAL B 1 3 ? 4.617 11.805 2.537 1 97.69 3 VAL B C 1
ATOM 825 O O . VAL B 1 3 ? 5.602 11.367 3.143 1 97.69 3 VAL B O 1
ATOM 828 N N . PHE B 1 4 ? 4.102 11.188 1.563 1 98.69 4 PHE B N 1
ATOM 829 C CA . PHE B 1 4 ? 4.75 10.094 0.851 1 98.69 4 PHE B CA 1
ATOM 830 C C . PHE B 1 4 ? 5.352 10.586 -0.462 1 98.69 4 PHE B C 1
ATOM 832 O O . PHE B 1 4 ? 4.633 11.078 -1.334 1 98.69 4 PHE B O 1
ATOM 839 N N . ASP B 1 5 ? 6.605 10.547 -0.579 1 98.69 5 ASP B N 1
ATOM 840 C CA . ASP B 1 5 ? 7.277 10.758 -1.857 1 98.69 5 ASP B CA 1
ATOM 841 C C . ASP B 1 5 ? 7.387 9.461 -2.648 1 98.69 5 ASP B C 1
ATOM 843 O O . ASP B 1 5 ? 8.141 8.555 -2.271 1 98.69 5 ASP B O 1
ATOM 847 N N . VAL B 1 6 ? 6.691 9.398 -3.787 1 98.81 6 VAL B N 1
ATOM 848 C CA . VAL B 1 6 ? 6.559 8.148 -4.52 1 98.81 6 VAL B CA 1
ATOM 849 C C . VAL B 1 6 ? 7.367 8.211 -5.816 1 98.81 6 VAL B C 1
ATOM 851 O O . VAL B 1 6 ? 7.227 9.164 -6.594 1 98.81 6 VAL B O 1
ATOM 854 N N . SER B 1 7 ? 8.227 7.27 -5.996 1 98.88 7 SER B N 1
ATOM 855 C CA . SER B 1 7 ? 8.984 7.125 -7.234 1 98.88 7 SER B CA 1
ATOM 856 C C . SER B 1 7 ? 8.859 5.711 -7.793 1 98.88 7 SER B C 1
ATOM 858 O O . SER B 1 7 ? 8.711 4.75 -7.039 1 98.88 7 SER B O 1
ATOM 860 N N . VAL B 1 8 ? 8.938 5.609 -9.141 1 98.88 8 VAL B N 1
ATOM 861 C CA . VAL B 1 8 ? 8.977 4.332 -9.852 1 98.88 8 VAL B CA 1
ATOM 862 C C . VAL B 1 8 ? 10.211 4.289 -10.758 1 98.88 8 VAL B C 1
ATOM 864 O O . VAL B 1 8 ? 10.398 5.168 -11.594 1 98.88 8 VAL B O 1
ATOM 867 N N . ASN B 1 9 ? 11 3.27 -10.555 1 98.75 9 ASN B N 1
ATOM 868 C CA . ASN B 1 9 ? 12.227 3.086 -11.32 1 98.75 9 ASN B CA 1
ATOM 869 C C . ASN B 1 9 ? 13.086 4.344 -11.32 1 98.75 9 ASN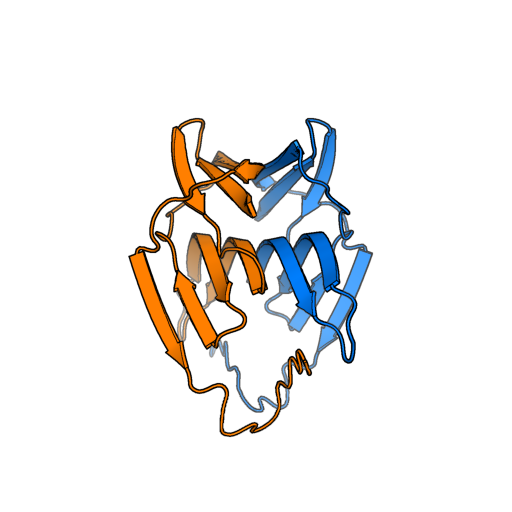 B C 1
ATOM 871 O O . ASN B 1 9 ? 13.57 4.777 -12.367 1 98.75 9 ASN B O 1
ATOM 875 N N . GLY B 1 10 ? 13.156 4.926 -10.195 1 98.12 10 GLY B N 1
ATOM 876 C CA . GLY B 1 10 ? 14.031 6.074 -10.023 1 98.12 10 GLY B CA 1
ATOM 877 C C . GLY B 1 10 ? 13.398 7.379 -10.469 1 98.12 10 GLY B C 1
ATOM 878 O O . GLY B 1 10 ? 13.969 8.453 -10.273 1 98.12 10 GLY B O 1
ATOM 879 N N . THR B 1 11 ? 12.258 7.375 -11.094 1 98.44 11 THR B N 1
ATOM 880 C CA . THR B 1 11 ? 11.57 8.578 -11.547 1 98.44 11 THR B CA 1
ATOM 881 C C . THR B 1 11 ? 10.5 9 -10.547 1 98.44 11 THR B C 1
ATOM 883 O O . THR B 1 11 ? 9.602 8.219 -10.227 1 98.44 11 THR B O 1
ATOM 886 N N . HIS B 1 12 ? 10.68 10.188 -10.078 1 98.56 12 HIS B N 1
ATOM 887 C CA . HIS B 1 12 ? 9.688 10.734 -9.156 1 98.56 12 HIS B CA 1
ATOM 888 C C . HIS B 1 12 ? 8.328 10.875 -9.836 1 98.56 12 HIS B C 1
ATOM 890 O O . HIS B 1 12 ? 8.234 11.398 -10.953 1 98.56 12 HIS B O 1
ATOM 896 N N . LYS B 1 13 ? 7.262 10.359 -9.156 1 98.62 13 LYS B N 1
ATOM 897 C CA . LYS B 1 13 ? 5.918 10.438 -9.719 1 98.62 13 LYS B CA 1
ATOM 898 C C . LYS B 1 13 ? 5.098 11.531 -9.047 1 98.62 13 LYS B C 1
ATOM 900 O O . LYS B 1 13 ? 4.621 12.453 -9.711 1 98.62 13 LYS B O 1
ATOM 905 N N . TYR B 1 14 ? 4.957 11.555 -7.727 1 98.25 14 TYR B N 1
ATOM 906 C CA . TYR B 1 14 ? 4.266 12.602 -6.98 1 98.25 14 TYR B CA 1
ATOM 907 C C . TYR B 1 14 ? 4.59 12.508 -5.492 1 98.25 14 TYR B C 1
ATOM 909 O O . TYR B 1 14 ? 5.137 11.508 -5.027 1 98.25 14 TYR B O 1
ATOM 917 N N . THR B 1 15 ? 4.34 13.594 -4.809 1 98.31 15 THR B N 1
ATOM 918 C CA . THR B 1 15 ? 4.363 13.711 -3.354 1 98.31 15 THR B CA 1
ATOM 919 C C . THR B 1 15 ? 2.947 13.82 -2.797 1 98.31 15 THR B C 1
ATOM 921 O O . THR B 1 15 ? 2.281 14.844 -2.979 1 98.31 15 THR B O 1
ATOM 924 N N . ALA B 1 16 ? 2.529 12.812 -2.137 1 98.12 16 ALA B N 1
ATOM 925 C CA . ALA B 1 16 ? 1.152 12.742 -1.658 1 98.12 16 ALA B CA 1
ATOM 926 C C . ALA B 1 16 ? 1.067 13.109 -0.178 1 98.12 16 ALA B C 1
ATOM 928 O O . ALA B 1 16 ? 1.859 12.617 0.632 1 98.12 16 ALA B O 1
ATOM 929 N N . GLY B 1 17 ? 0.122 13.891 0.187 1 96.44 17 GLY B N 1
ATOM 930 C CA . GLY B 1 17 ? -0.136 14.289 1.561 1 96.44 17 GLY B CA 1
ATOM 931 C C . GLY B 1 17 ? -1.582 14.68 1.809 1 96.44 17 GLY B C 1
ATOM 932 O O . GLY B 1 17 ? -2.299 15.055 0.878 1 96.44 17 GLY B O 1
ATOM 933 N N . ILE B 1 18 ? -2.023 14.547 3.1 1 91.44 18 ILE B N 1
ATOM 934 C CA . ILE B 1 18 ? -3.426 14.836 3.381 1 91.44 18 ILE B CA 1
ATOM 935 C C . ILE B 1 18 ? -3.52 15.961 4.41 1 91.44 18 ILE B C 1
ATOM 937 O O . ILE B 1 18 ? -4.609 16.281 4.895 1 91.44 18 ILE B O 1
ATOM 941 N N . GLY B 1 19 ? -2.486 16.5 4.836 1 85.19 19 GLY B N 1
ATOM 942 C CA . GLY B 1 19 ? -2.516 17.578 5.812 1 85.19 19 GLY B CA 1
ATOM 943 C C . GLY B 1 19 ? -2.344 17.094 7.242 1 85.19 19 GLY B C 1
ATOM 944 O O . GLY B 1 19 ? -1.567 16.172 7.5 1 85.19 19 GLY B O 1
ATOM 945 N N . ASP B 1 20 ? -3.053 17.688 8.133 1 76.88 20 ASP B N 1
ATOM 946 C CA . ASP B 1 20 ? -2.721 17.547 9.547 1 76.88 20 ASP B CA 1
ATOM 947 C C . ASP B 1 20 ? -3.354 16.297 10.141 1 76.88 20 ASP B C 1
ATOM 949 O O . ASP B 1 20 ? -2.816 15.711 11.086 1 76.88 20 ASP B O 1
ATOM 953 N N . ALA B 1 21 ? -4.531 15.984 9.656 1 84.69 21 ALA B N 1
ATOM 954 C CA . ALA B 1 21 ? -5.176 14.82 10.258 1 84.69 21 ALA B CA 1
ATOM 955 C C . ALA B 1 21 ? -5.848 13.953 9.195 1 84.69 21 ALA B C 1
ATOM 957 O O . ALA B 1 21 ? -6.449 14.477 8.25 1 84.69 21 ALA B O 1
ATOM 958 N N . GLY B 1 22 ? -5.699 12.68 9.406 1 92.44 22 GLY B N 1
ATOM 959 C CA . GLY B 1 22 ? -6.281 11.727 8.477 1 92.44 22 GLY B CA 1
ATOM 960 C C . GLY B 1 22 ? -5.434 10.477 8.289 1 92.44 22 GLY B C 1
ATOM 961 O O . GLY B 1 22 ? -4.684 10.094 9.188 1 92.44 22 GLY B O 1
ATOM 962 N N . ALA B 1 23 ? -5.75 9.859 7.227 1 95.38 23 ALA B N 1
ATOM 963 C CA . ALA B 1 23 ? -5.031 8.633 6.887 1 95.38 23 ALA B CA 1
ATOM 964 C C . ALA B 1 23 ? -4.551 8.664 5.438 1 95.38 23 ALA B C 1
ATOM 966 O O . ALA B 1 23 ? -5.277 9.109 4.543 1 95.38 23 ALA B O 1
ATOM 967 N N . LEU B 1 24 ? -3.328 8.344 5.27 1 97 24 LEU B N 1
ATOM 968 C CA . LEU B 1 24 ? -2.689 8.25 3.961 1 97 24 LEU B CA 1
ATOM 969 C C . LEU B 1 24 ? -2.145 6.848 3.723 1 97 24 LEU B C 1
ATOM 971 O O . LEU B 1 24 ? -1.525 6.258 4.613 1 97 24 LEU B O 1
ATOM 975 N N . GLN B 1 25 ? -2.432 6.289 2.529 1 98.12 25 GLN B N 1
ATOM 976 C CA . GLN B 1 25 ? -1.94 4.953 2.207 1 98.12 25 GLN B CA 1
ATOM 977 C C . GLN B 1 25 ? -1.38 4.902 0.789 1 98.12 25 GLN B C 1
ATOM 979 O O . GLN B 1 25 ? -2.031 5.348 -0.158 1 98.12 25 GLN B O 1
ATOM 984 N N . ALA B 1 26 ? -0.192 4.449 0.657 1 98.81 26 ALA B N 1
ATOM 985 C CA . ALA B 1 26 ? 0.396 4.102 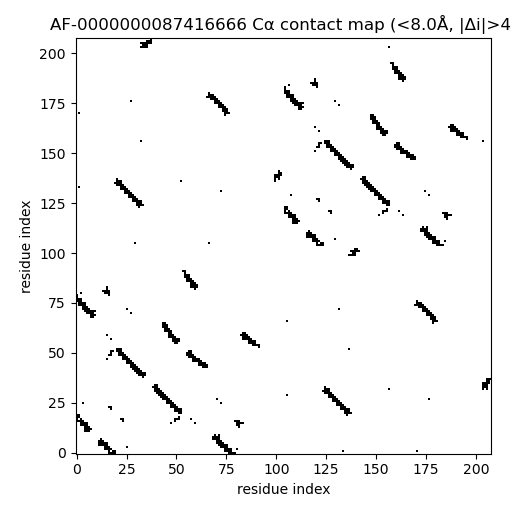-0.633 1 98.81 26 ALA B CA 1
ATOM 986 C C . ALA B 1 26 ? 0.453 2.586 -0.816 1 98.81 26 ALA B C 1
ATOM 988 O O . ALA B 1 26 ? 1 1.873 0.028 1 98.81 26 ALA B O 1
ATOM 989 N N . THR B 1 27 ? -0.151 2.105 -1.893 1 98.75 27 THR B N 1
ATOM 990 C CA . THR B 1 27 ? -0.309 0.663 -2.025 1 98.75 27 THR B CA 1
ATOM 991 C C . THR B 1 27 ? 0.19 0.187 -3.387 1 98.75 27 THR B C 1
ATOM 993 O O . THR B 1 27 ? -0.08 0.821 -4.41 1 98.75 27 THR B O 1
ATOM 996 N N . VAL B 1 28 ? 0.968 -0.93 -3.41 1 98.81 28 VAL B N 1
ATOM 997 C CA . VAL B 1 28 ? 1.287 -1.679 -4.621 1 98.81 28 VAL B CA 1
ATOM 998 C C . VAL B 1 28 ? 0.414 -2.93 -4.699 1 98.81 28 VAL B C 1
ATOM 1000 O O . VAL B 1 28 ? 0.345 -3.707 -3.744 1 98.81 28 VAL B O 1
ATOM 1003 N N . HIS B 1 29 ? -0.217 -3.094 -5.828 1 97.94 29 HIS B N 1
ATOM 1004 C CA . HIS B 1 29 ? -1.17 -4.18 -6.027 1 97.94 29 HIS B CA 1
ATOM 1005 C C . HIS B 1 29 ? -0.669 -5.168 -7.078 1 97.94 29 HIS B C 1
ATOM 1007 O O . HIS B 1 29 ? -0.18 -4.758 -8.133 1 97.94 29 HIS B O 1
ATOM 1013 N N . HIS B 1 30 ? -0.808 -6.395 -6.797 1 97.31 30 HIS B N 1
ATOM 1014 C CA . HIS B 1 30 ? -0.783 -7.461 -7.789 1 97.31 30 HIS B CA 1
ATOM 1015 C C . HIS B 1 30 ? -2.059 -8.297 -7.734 1 97.31 30 HIS B C 1
ATOM 1017 O O . HIS B 1 30 ? -2.348 -8.93 -6.719 1 97.31 30 HIS B O 1
ATOM 1023 N N . ILE B 1 31 ? -2.809 -8.266 -8.828 1 94.56 31 ILE B N 1
ATOM 1024 C CA . ILE B 1 31 ? -4.059 -9.008 -8.938 1 94.56 31 ILE B CA 1
ATOM 1025 C C . ILE B 1 31 ? -3.963 -10.008 -10.086 1 94.56 31 ILE B C 1
ATOM 1027 O O . ILE B 1 31 ? -3.699 -9.625 -11.227 1 94.56 31 ILE B O 1
ATOM 1031 N N . HIS B 1 32 ? -4.059 -11.164 -9.703 1 90.88 32 HIS B N 1
ATOM 1032 C CA . HIS B 1 32 ? -4.094 -12.234 -10.695 1 90.88 32 HIS B CA 1
ATOM 1033 C C . HIS B 1 32 ? -5.293 -13.148 -10.469 1 90.88 32 HIS B C 1
ATOM 1035 O O . HIS B 1 32 ? -5.242 -14.055 -9.633 1 90.88 32 HIS B O 1
ATOM 1041 N N . LEU B 1 33 ? -6.449 -12.867 -11.125 1 82 33 LEU B N 1
ATOM 1042 C CA . LEU B 1 33 ? -7.68 -13.617 -10.906 1 82 33 LEU B CA 1
ATOM 1043 C C . LEU B 1 33 ? -8.32 -14.008 -12.227 1 82 33 LEU B C 1
ATOM 1045 O O . LEU B 1 33 ? -8.078 -13.367 -13.258 1 82 33 LEU B O 1
ATOM 1049 N N . GLN B 1 34 ? -8.938 -15.203 -12.062 1 72.12 34 GLN B N 1
ATOM 1050 C CA . GLN B 1 34 ? -9.719 -15.656 -13.203 1 72.12 34 GLN B CA 1
ATOM 1051 C C . GLN B 1 34 ? -11 -14.844 -13.352 1 72.12 34 GLN B C 1
ATOM 1053 O O . GLN B 1 34 ? -11.688 -14.578 -12.367 1 72.12 34 GLN B O 1
ATOM 1058 N N . ASP B 1 35 ? -11.062 -14.031 -14.297 1 59.94 35 ASP B N 1
ATOM 1059 C CA . ASP B 1 35 ? -12.336 -13.359 -14.562 1 59.94 35 ASP B CA 1
ATOM 1060 C C . ASP B 1 35 ? -13.391 -14.359 -15.031 1 59.94 35 ASP B C 1
ATOM 1062 O O . ASP B 1 35 ? -13.062 -15.469 -15.461 1 59.94 35 ASP B O 1
ATOM 1066 N N . HIS B 1 36 ? -14.797 -14.047 -14.719 1 55.41 36 HIS B N 1
ATOM 1067 C CA . HIS B 1 36 ? -15.992 -14.766 -15.141 1 55.41 36 HIS B CA 1
ATOM 1068 C C . HIS B 1 36 ? -15.727 -15.586 -16.406 1 55.41 36 HIS B C 1
ATOM 1070 O O . HIS B 1 36 ? -16.641 -16.203 -16.953 1 55.41 36 HIS B O 1
ATOM 1076 N N . GLY B 1 37 ? -14.492 -16.062 -16.609 1 54.69 37 GLY B N 1
ATOM 1077 C CA . GLY B 1 37 ? -14.141 -16.922 -17.719 1 54.69 37 GLY B CA 1
ATOM 1078 C C . GLY B 1 37 ? -12.75 -17.516 -17.594 1 54.69 37 GLY B C 1
ATOM 1079 O O . GLY B 1 37 ? -12.289 -17.797 -16.484 1 54.69 37 GLY B O 1
ATOM 1080 N N . THR B 1 38 ? -12.258 -18.078 -18.641 1 60.72 38 THR B N 1
ATOM 1081 C CA . THR B 1 38 ? -11.039 -18.875 -18.766 1 60.72 38 THR B CA 1
ATOM 1082 C C . THR B 1 38 ? -9.805 -17.969 -18.766 1 60.72 38 THR B C 1
ATOM 1084 O O . THR B 1 38 ? -8.672 -18.469 -18.734 1 60.72 38 THR B O 1
ATOM 1087 N N . THR B 1 39 ? -10.117 -16.609 -18.766 1 66.88 39 THR B N 1
ATOM 1088 C CA . THR B 1 39 ? -8.891 -15.852 -19 1 66.88 39 THR B CA 1
ATOM 1089 C C . THR B 1 39 ? -8.422 -15.172 -17.719 1 66.88 39 THR B C 1
ATOM 1091 O O . THR B 1 39 ? -9.242 -14.633 -16.953 1 66.88 39 THR B O 1
ATOM 1094 N N . PHE B 1 40 ? -7.211 -15.453 -17.406 1 70.25 40 PHE B N 1
ATOM 1095 C CA . PHE B 1 40 ? -6.594 -14.812 -16.25 1 70.25 40 PHE B CA 1
ATOM 1096 C C . PHE B 1 40 ? -6.254 -13.359 -16.562 1 70.25 40 PHE B C 1
ATOM 1098 O O . PHE B 1 40 ? -5.762 -13.047 -17.656 1 70.25 40 PHE B O 1
ATOM 1105 N N . VAL B 1 41 ? -6.816 -12.547 -15.734 1 80.5 41 VAL B N 1
ATOM 1106 C CA . VAL B 1 41 ? -6.449 -11.133 -15.82 1 80.5 41 VAL B CA 1
ATOM 1107 C C . VAL B 1 41 ? -5.402 -10.812 -14.758 1 80.5 41 VAL B C 1
ATOM 1109 O O . VAL B 1 41 ? -5.559 -11.18 -13.586 1 80.5 41 VAL B O 1
ATOM 1112 N N . GLU B 1 42 ? -4.234 -10.305 -15.305 1 89 42 GLU B N 1
ATOM 1113 C CA . GLU B 1 42 ? -3.174 -9.867 -14.398 1 89 42 GLU B CA 1
ATOM 1114 C C . GLU B 1 42 ? -3.037 -8.344 -14.406 1 89 42 GLU B C 1
ATOM 1116 O O . GLU B 1 42 ? -2.973 -7.73 -15.477 1 89 42 GLU B O 1
ATOM 1121 N N . GLN B 1 43 ? -3.174 -7.801 -13.211 1 94.5 43 GLN B N 1
ATOM 1122 C CA . GLN B 1 43 ? -2.975 -6.363 -13.047 1 94.5 43 GLN B CA 1
ATOM 1123 C C . GLN B 1 43 ? -1.945 -6.07 -11.961 1 94.5 43 GLN B C 1
ATOM 1125 O O . GLN B 1 43 ? -2.002 -6.648 -10.875 1 94.5 43 GLN B O 1
ATOM 1130 N N . ILE B 1 44 ? -0.978 -5.258 -12.352 1 97.19 44 ILE B N 1
ATOM 1131 C CA . ILE B 1 44 ? -0.03 -4.719 -11.383 1 97.19 44 ILE B CA 1
ATOM 1132 C C . ILE B 1 44 ? -0.06 -3.193 -11.422 1 97.19 44 ILE B C 1
ATOM 1134 O O . ILE B 1 44 ? 0.097 -2.592 -12.484 1 97.19 44 ILE B O 1
ATOM 1138 N N . TYR B 1 45 ? -0.279 -2.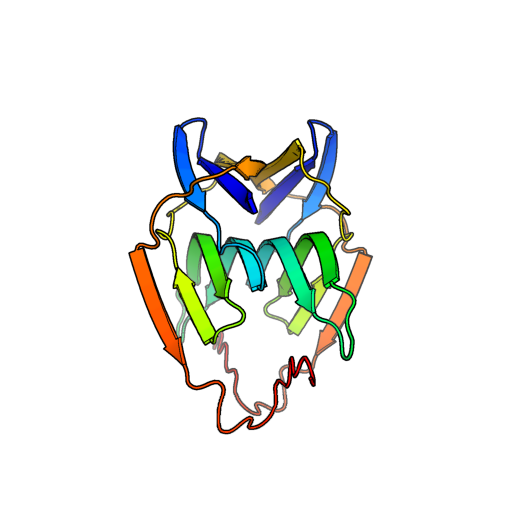549 -10.258 1 98.5 45 TYR B N 1
ATOM 1139 C CA . TYR B 1 45 ? -0.265 -1.09 -10.234 1 98.5 45 TYR B CA 1
ATOM 1140 C C . TYR B 1 45 ? -0.038 -0.576 -8.812 1 98.5 45 TYR B C 1
ATOM 1142 O O . TYR B 1 45 ? -0.101 -1.344 -7.852 1 98.5 45 TYR B O 1
ATOM 1150 N N . ALA B 1 46 ? 0.305 0.672 -8.75 1 98.81 46 ALA B N 1
ATOM 1151 C CA . ALA B 1 46 ? 0.396 1.377 -7.469 1 98.81 46 ALA B CA 1
ATOM 1152 C C . ALA B 1 46 ? -0.577 2.551 -7.422 1 98.81 46 ALA B C 1
ATOM 1154 O O . ALA B 1 46 ? -0.926 3.119 -8.461 1 98.81 46 ALA B O 1
ATOM 1155 N N . ASP B 1 47 ? -1.036 2.832 -6.266 1 98.44 47 ASP B N 1
ATOM 1156 C CA . ASP B 1 47 ? -1.835 4.039 -6.07 1 98.44 47 ASP B CA 1
ATOM 1157 C C . ASP B 1 47 ? -1.681 4.574 -4.648 1 98.44 47 ASP B C 1
ATOM 1159 O O . ASP B 1 47 ? -1.062 3.93 -3.799 1 98.44 47 ASP B O 1
ATOM 1163 N N . VAL B 1 48 ? -2.062 5.844 -4.5 1 98.5 48 VAL B N 1
ATOM 1164 C CA . VAL B 1 48 ? -2.1 6.477 -3.186 1 98.5 48 VAL B CA 1
ATOM 1165 C C . VAL B 1 48 ? -3.498 7.027 -2.916 1 98.5 48 VAL B C 1
ATOM 1167 O O . VAL B 1 48 ? -4.094 7.676 -3.779 1 98.5 48 VAL B O 1
ATOM 1170 N N . LEU B 1 49 ? -3.977 6.68 -1.771 1 97.38 49 LEU B N 1
ATOM 1171 C CA . LEU B 1 49 ? -5.273 7.148 -1.293 1 97.38 49 LEU B CA 1
ATOM 1172 C C . LEU B 1 49 ? -5.137 7.84 0.058 1 97.38 49 LEU B C 1
ATOM 1174 O O . LEU B 1 49 ? -4.398 7.375 0.929 1 97.38 49 LEU B O 1
ATOM 1178 N N . GLY B 1 50 ? -5.816 8.977 0.191 1 96.62 50 GLY B N 1
ATOM 1179 C CA . GLY B 1 50 ? -5.844 9.688 1.461 1 96.62 50 GLY B CA 1
ATOM 1180 C C . GLY B 1 50 ? -7.242 10.094 1.889 1 96.62 50 GLY B C 1
ATOM 1181 O O . GLY B 1 50 ? -8.07 10.453 1.053 1 96.62 50 GLY B O 1
ATOM 1182 N N . VAL B 1 51 ? -7.477 9.938 3.189 1 92.88 51 VAL B N 1
ATOM 1183 C CA . VAL B 1 51 ? -8.727 10.422 3.77 1 92.88 51 VAL B CA 1
ATOM 1184 C C . VAL B 1 51 ? -8.43 11.469 4.836 1 92.88 51 VAL B C 1
ATOM 1186 O O . VAL B 1 51 ? -7.703 11.203 5.797 1 92.88 51 VAL B O 1
ATOM 1189 N N . HIS B 1 52 ? -9.047 12.578 4.582 1 88.88 52 HIS B N 1
ATOM 1190 C CA . HIS B 1 52 ? -8.883 13.664 5.539 1 88.88 52 HIS B CA 1
ATOM 1191 C C . HIS B 1 52 ? -9.969 13.625 6.609 1 88.88 52 HIS B C 1
ATOM 1193 O O . HIS B 1 52 ? -11.094 13.18 6.344 1 88.88 52 HIS B O 1
ATOM 1199 N N . LYS B 1 53 ? -9.617 14.148 7.734 1 81.62 53 LYS B N 1
ATOM 1200 C CA . LYS B 1 53 ? -10.508 14.094 8.891 1 81.62 53 LYS B CA 1
ATOM 1201 C C . LYS B 1 53 ? -11.828 14.805 8.602 1 81.62 53 LYS B C 1
ATOM 1203 O O . LYS B 1 53 ? -12.859 14.492 9.195 1 81.62 53 LYS B O 1
ATOM 1208 N N . VAL B 1 54 ? -11.859 15.797 7.746 1 78.25 54 VAL B N 1
ATOM 1209 C CA . VAL B 1 54 ? -13.047 16.594 7.504 1 78.25 54 VAL B CA 1
ATOM 1210 C C . VAL B 1 54 ? -13.953 15.891 6.5 1 78.25 54 VAL B C 1
ATOM 1212 O O . VAL B 1 54 ? -14.945 16.453 6.031 1 78.25 54 VAL B O 1
ATOM 1215 N N . GLY B 1 55 ? -13.547 14.609 6.16 1 84.44 55 GLY B N 1
ATOM 1216 C CA . GLY B 1 55 ? -14.398 13.852 5.258 1 84.44 55 GLY B CA 1
ATOM 1217 C C . GLY B 1 55 ? -14.047 14.047 3.797 1 84.44 55 GLY B C 1
ATOM 1218 O O . GLY B 1 55 ? -14.922 14.328 2.975 1 84.44 55 GLY B O 1
ATOM 1219 N N . GLU B 1 56 ? -12.883 14.102 3.457 1 90.5 56 GLU B N 1
ATOM 1220 C CA . GLU B 1 56 ? -12.406 14.211 2.082 1 90.5 56 GLU B CA 1
ATOM 1221 C C . GLU B 1 56 ? -11.492 13.039 1.723 1 90.5 56 GLU B C 1
ATOM 1223 O O . GLU B 1 56 ? -10.57 12.711 2.473 1 90.5 56 GLU B O 1
ATOM 1228 N N . MET B 1 57 ? -11.922 12.445 0.62 1 94.5 57 MET B N 1
ATOM 1229 C CA . MET B 1 57 ? -11.078 11.391 0.073 1 94.5 57 MET B CA 1
ATOM 1230 C C . MET B 1 57 ? -10.273 11.898 -1.122 1 94.5 57 MET B C 1
ATOM 1232 O O . MET B 1 57 ? -10.836 12.516 -2.033 1 94.5 57 MET B O 1
ATOM 1236 N N . ARG B 1 58 ? -9 11.703 -1.038 1 95.69 58 ARG B N 1
ATOM 1237 C CA . ARG B 1 58 ? -8.086 12.141 -2.094 1 95.69 58 ARG B CA 1
ATOM 1238 C C . ARG B 1 58 ? -7.406 10.953 -2.756 1 95.69 58 ARG B C 1
ATOM 1240 O O . ARG B 1 58 ? -6.992 10.008 -2.076 1 95.69 58 ARG B O 1
ATOM 1247 N N . ARG B 1 59 ? -7.395 10.977 -4.121 1 97.31 59 ARG B N 1
ATOM 1248 C CA . ARG B 1 59 ? -6.723 9.945 -4.906 1 97.31 59 ARG B CA 1
ATOM 1249 C C . ARG B 1 59 ? -5.672 10.547 -5.828 1 97.31 59 ARG B C 1
ATOM 1251 O O . ARG B 1 59 ? -5.941 11.539 -6.516 1 97.31 59 ARG B O 1
ATOM 1258 N N . TRP B 1 60 ? -4.492 10.039 -5.77 1 98.06 60 TRP B N 1
ATOM 1259 C CA . TRP B 1 60 ? -3.445 10.422 -6.711 1 98.06 60 TRP B CA 1
ATOM 1260 C C . TRP B 1 60 ? -3.418 9.484 -7.91 1 98.06 60 TRP B C 1
ATOM 1262 O O . TRP B 1 60 ? -4.164 8.5 -7.953 1 98.06 60 TRP B O 1
ATOM 1272 N N . GLN B 1 61 ? -2.562 9.80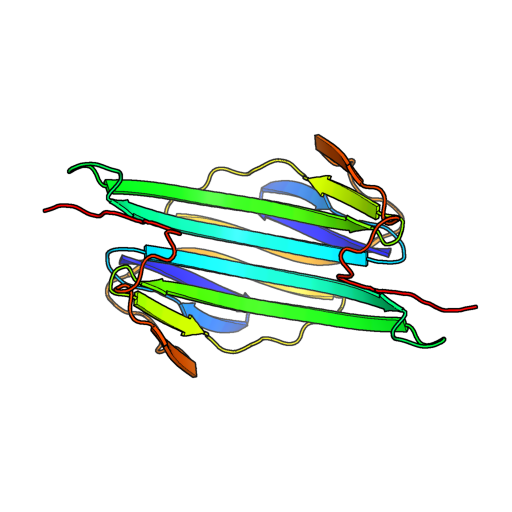5 -8.82 1 96.81 61 GLN B N 1
ATOM 1273 C CA . GLN B 1 61 ? -2.496 9.07 -10.078 1 96.81 61 GLN B CA 1
ATOM 1274 C C . GLN B 1 61 ? -2.174 7.594 -9.844 1 96.81 61 GLN B C 1
ATOM 1276 O O . GLN B 1 61 ? -1.249 7.27 -9.094 1 96.81 61 GLN B O 1
ATOM 1281 N N . LYS B 1 62 ? -3.064 6.746 -10.453 1 98.12 62 LYS B N 1
ATOM 1282 C CA . LYS B 1 62 ? -2.723 5.328 -10.523 1 98.12 62 LYS B CA 1
ATOM 1283 C C . LYS B 1 62 ? -1.504 5.098 -11.406 1 98.12 62 LYS B C 1
ATOM 1285 O O . LYS B 1 62 ? -1.404 5.676 -12.492 1 98.12 62 LYS B O 1
ATOM 1290 N N . LEU B 1 63 ? -0.571 4.258 -10.938 1 98.62 63 LEU B N 1
ATOM 1291 C CA . LEU B 1 63 ? 0.666 4.008 -11.672 1 98.62 63 LEU B CA 1
ATOM 1292 C C . LEU B 1 63 ? 0.727 2.566 -12.164 1 98.62 63 LEU B C 1
ATOM 1294 O O . LEU B 1 63 ? 0.94 1.645 -11.367 1 98.62 63 LEU B O 1
ATOM 1298 N N . PRO B 1 64 ? 0.542 2.363 -13.531 1 98.38 64 PRO B N 1
ATOM 1299 C CA . PRO B 1 64 ? 0.737 1.001 -14.039 1 98.38 64 PRO B CA 1
ATOM 1300 C C . PRO B 1 64 ? 2.164 0.495 -13.828 1 98.38 64 PRO B C 1
ATOM 1302 O O . PRO B 1 64 ? 3.123 1.249 -14.016 1 98.38 64 PRO B O 1
ATOM 1305 N N . LEU B 1 65 ? 2.201 -0.751 -13.445 1 98.5 65 LEU B N 1
ATOM 1306 C CA . LEU B 1 65 ? 3.492 -1.379 -13.18 1 98.5 65 LEU B CA 1
ATOM 1307 C C . LEU B 1 65 ? 3.613 -2.703 -13.93 1 98.5 65 LEU B C 1
ATOM 1309 O O . LEU B 1 65 ? 2.633 -3.199 -14.484 1 98.5 65 LEU B O 1
ATOM 1313 N N . GLN B 1 66 ? 4.863 -3.207 -14.016 1 97.62 66 GLN B N 1
ATOM 1314 C CA . GLN B 1 66 ? 5.16 -4.531 -14.547 1 97.62 66 GLN B CA 1
ATOM 1315 C C . GLN B 1 66 ? 6.246 -5.223 -13.734 1 97.62 66 GLN B C 1
ATOM 1317 O O . GLN B 1 66 ? 6.926 -4.586 -12.93 1 97.62 66 GLN B O 1
ATOM 1322 N N . VAL B 1 67 ? 6.312 -6.547 -13.961 1 97.44 67 VAL B N 1
ATOM 1323 C CA . VAL B 1 67 ? 7.406 -7.289 -13.344 1 97.44 67 VAL B CA 1
ATOM 1324 C C . VAL B 1 67 ? 8.742 -6.637 -13.695 1 97.44 67 VAL B C 1
ATOM 1326 O O . VAL B 1 67 ? 8.977 -6.289 -14.859 1 97.44 67 VAL B O 1
ATOM 1329 N N . GLY B 1 68 ? 9.539 -6.438 -12.773 1 98.44 68 GLY B N 1
ATOM 1330 C CA . GLY B 1 68 ? 10.812 -5.758 -12.969 1 98.44 68 GLY B CA 1
ATOM 1331 C C . GLY B 1 68 ? 10.82 -4.344 -12.422 1 98.44 68 GLY B C 1
ATOM 1332 O O . GLY B 1 68 ? 11.891 -3.756 -12.219 1 98.44 68 GLY B O 1
ATOM 1333 N N . ASP B 1 69 ? 9.641 -3.758 -12.164 1 98.81 69 ASP B N 1
ATOM 1334 C CA . ASP B 1 69 ? 9.555 -2.389 -11.672 1 98.81 69 ASP B CA 1
ATOM 1335 C C . ASP B 1 69 ? 9.875 -2.322 -10.18 1 98.81 69 ASP B C 1
ATOM 1337 O O . ASP B 1 69 ? 9.68 -3.299 -9.453 1 98.81 69 ASP B O 1
ATOM 1341 N N . GLU B 1 70 ? 10.375 -1.17 -9.797 1 98.81 70 GLU B N 1
ATOM 1342 C CA . GLU B 1 70 ? 10.672 -0.831 -8.406 1 98.81 70 GLU B CA 1
ATOM 1343 C C . GLU B 1 70 ? 9.906 0.414 -7.965 1 98.81 70 GLU B C 1
ATOM 1345 O O . GLU B 1 70 ? 9.984 1.461 -8.609 1 98.81 70 GLU B O 1
ATOM 1350 N N . VAL B 1 71 ? 9.148 0.279 -6.93 1 98.88 71 VAL B N 1
ATOM 1351 C CA . VAL B 1 71 ? 8.438 1.406 -6.336 1 98.88 71 VAL B CA 1
ATOM 1352 C C . VAL B 1 71 ? 9.141 1.841 -5.055 1 98.88 71 VAL B C 1
ATOM 1354 O O . VAL B 1 71 ? 9.438 1.012 -4.191 1 98.88 71 VAL B O 1
ATOM 1357 N N . VAL B 1 72 ? 9.438 3.102 -4.891 1 98.94 72 VAL B N 1
ATOM 1358 C CA . VAL B 1 72 ? 10.047 3.654 -3.684 1 98.94 72 VAL B CA 1
ATOM 1359 C C . VAL B 1 72 ? 9.086 4.656 -3.035 1 98.94 72 VAL B C 1
ATOM 1361 O O . VAL B 1 72 ? 8.602 5.574 -3.697 1 98.94 72 VAL B O 1
ATOM 1364 N N . ILE B 1 73 ? 8.789 4.441 -1.8 1 98.88 73 ILE B N 1
ATOM 1365 C CA . ILE B 1 73 ? 7.965 5.344 -1.001 1 98.88 73 ILE B CA 1
ATOM 1366 C C . ILE B 1 73 ? 8.789 5.906 0.152 1 98.88 73 ILE B C 1
ATOM 1368 O O . ILE B 1 73 ? 9.195 5.172 1.057 1 98.88 73 ILE B O 1
ATOM 1372 N N . LYS B 1 74 ? 9.047 7.164 0.094 1 98.81 74 LYS B N 1
ATOM 1373 C CA . LYS B 1 74 ? 9.75 7.84 1.176 1 98.81 74 LYS B CA 1
ATOM 1374 C C . LYS B 1 74 ? 8.789 8.617 2.064 1 98.81 74 LYS B C 1
ATOM 1376 O O . LYS B 1 74 ? 7.938 9.359 1.566 1 98.81 74 LYS B O 1
ATOM 1381 N N . ILE B 1 75 ? 8.945 8.414 3.328 1 98.56 75 ILE B N 1
ATOM 1382 C CA . ILE B 1 75 ? 8.156 9.156 4.305 1 98.56 75 ILE B CA 1
ATOM 1383 C C . ILE B 1 75 ? 8.914 10.406 4.742 1 98.56 75 ILE B C 1
ATOM 1385 O O . ILE B 1 75 ? 9.984 10.312 5.348 1 98.56 75 ILE B O 1
ATOM 1389 N N . THR B 1 76 ? 8.312 11.5 4.375 1 97.62 76 THR B N 1
ATOM 1390 C CA . THR B 1 76 ? 9.016 12.742 4.695 1 97.62 76 THR B CA 1
ATOM 1391 C C . THR B 1 76 ? 8.039 13.789 5.23 1 97.62 76 THR B C 1
ATOM 1393 O O . THR B 1 76 ? 6.82 13.641 5.094 1 97.62 76 THR B O 1
ATOM 1396 N N . GLU B 1 77 ? 8.602 14.758 5.945 1 95.56 77 GLU B N 1
ATOM 1397 C CA . GLU B 1 77 ? 7.816 15.922 6.352 1 95.56 77 GLU B CA 1
ATOM 1398 C C . GLU B 1 77 ? 8.016 17.078 5.383 1 95.56 77 GLU B C 1
ATOM 1400 O O . GLU B 1 77 ? 9.148 17.422 5.035 1 95.56 77 GLU B O 1
ATOM 1405 N N . ARG B 1 78 ? 6.879 17.562 4.973 1 95.31 78 ARG B N 1
ATOM 1406 C CA . ARG B 1 78 ? 6.922 18.719 4.07 1 95.31 78 ARG B CA 1
ATOM 1407 C C . ARG B 1 78 ? 5.797 19.688 4.383 1 95.31 78 ARG B C 1
ATOM 1409 O O . ARG B 1 78 ? 4.816 19.344 5.043 1 95.31 78 ARG B O 1
ATOM 1416 N N . ASP B 1 79 ? 6.113 20.891 3.85 1 92.69 79 ASP B N 1
ATOM 1417 C CA . ASP B 1 79 ? 5.086 21.906 4.016 1 92.69 79 ASP B CA 1
ATOM 1418 C C . ASP B 1 79 ? 4.059 21.844 2.887 1 92.69 79 ASP B C 1
ATOM 1420 O O . ASP B 1 79 ? 2.963 22.391 3.008 1 92.69 79 ASP B O 1
ATOM 1424 N N . ASP B 1 80 ? 4.512 21.25 1.786 1 93.62 80 ASP B N 1
ATOM 1425 C CA . ASP B 1 80 ? 3.623 21.172 0.63 1 93.62 80 ASP B CA 1
ATOM 1426 C C . ASP B 1 80 ? 3.613 19.781 0.026 1 93.62 80 ASP B C 1
ATOM 1428 O O . ASP B 1 80 ? 4.445 18.938 0.375 1 93.62 80 ASP B O 1
ATOM 1432 N N . CYS B 1 81 ? 2.529 19.484 -0.75 1 95.31 81 CYS B N 1
ATOM 1433 C CA . CYS B 1 81 ? 2.375 18.234 -1.479 1 95.31 81 CYS B CA 1
ATOM 1434 C C . CYS B 1 81 ? 1.645 18.453 -2.797 1 95.31 81 CYS B C 1
ATOM 1436 O O . CYS B 1 81 ? 1.122 19.547 -3.047 1 95.31 81 CYS B O 1
ATOM 1438 N N . ASP B 1 82 ? 1.738 17.484 -3.699 1 96.88 82 ASP B N 1
ATOM 1439 C CA . ASP B 1 82 ? 1.044 17.562 -4.98 1 96.88 82 ASP B CA 1
ATOM 1440 C C . ASP B 1 82 ? -0.463 17.406 -4.801 1 96.88 82 ASP B C 1
ATOM 1442 O O . ASP B 1 82 ? -0.91 16.641 -3.936 1 96.88 82 ASP B O 1
ATOM 1446 N N . PRO B 1 83 ? -1.176 18.125 -5.652 1 95.06 83 PRO B N 1
ATOM 1447 C CA . PRO B 1 83 ? -2.625 17.922 -5.578 1 95.06 83 PRO B CA 1
ATOM 1448 C C . PRO B 1 83 ? -3.051 16.531 -6.051 1 95.06 83 PRO B C 1
ATOM 1450 O O . PRO B 1 83 ? -2.438 15.969 -6.961 1 95.06 83 PRO B O 1
ATOM 1453 N N . ALA B 1 84 ? -4.105 16 -5.391 1 95.12 84 ALA B N 1
ATOM 1454 C CA . ALA B 1 84 ? -4.695 14.75 -5.844 1 95.12 84 ALA B CA 1
ATOM 1455 C C . ALA B 1 84 ? -5.375 14.922 -7.199 1 95.12 84 ALA B C 1
ATOM 1457 O O . ALA B 1 84 ? -5.793 16.031 -7.555 1 95.12 84 ALA B O 1
ATOM 1458 N N . VAL B 1 85 ? -5.434 13.797 -7.926 1 96 85 VAL B N 1
ATOM 1459 C CA . VAL B 1 85 ? -6.062 13.852 -9.242 1 96 85 VAL B CA 1
ATOM 1460 C C . VAL B 1 85 ? -7.582 13.797 -9.094 1 96 85 VAL B C 1
ATOM 1462 O O . VAL B 1 85 ? -8.32 14.219 -9.984 1 96 85 VAL B O 1
ATOM 1465 N N . ASP B 1 86 ? -8.016 13.203 -8.008 1 95.12 86 ASP B N 1
ATOM 1466 C CA . ASP B 1 86 ? -9.438 13.086 -7.699 1 95.12 86 ASP B CA 1
ATOM 1467 C C . ASP B 1 86 ? -9.703 13.336 -6.215 1 95.12 86 ASP B C 1
ATOM 1469 O O . ASP B 1 86 ? -8.938 12.891 -5.359 1 95.12 86 ASP B O 1
ATOM 1473 N N . THR B 1 87 ? -10.75 14.117 -5.941 1 93.12 87 THR B N 1
ATOM 1474 C CA . THR B 1 87 ? -11.18 14.391 -4.574 1 93.12 87 THR B CA 1
ATOM 1475 C C . THR B 1 87 ? -12.68 14.18 -4.426 1 93.12 87 THR B C 1
ATOM 1477 O O . THR B 1 87 ? -13.461 14.641 -5.262 1 93.12 87 THR B O 1
ATOM 1480 N N . GLU B 1 88 ? -13.008 13.422 -3.428 1 92.69 88 G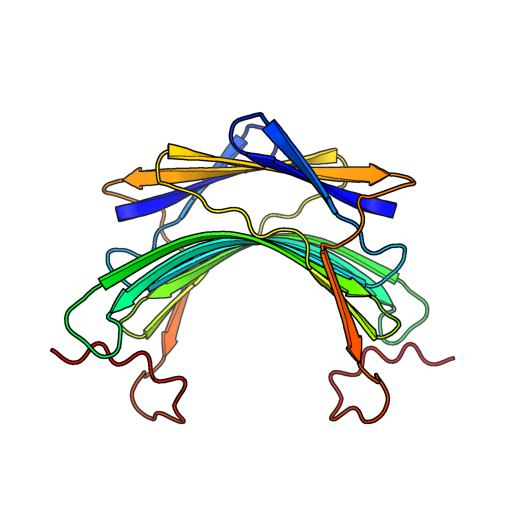LU B N 1
ATOM 1481 C CA . GLU B 1 88 ? -14.406 13.164 -3.121 1 92.69 88 GLU B CA 1
ATOM 1482 C C . GLU B 1 88 ? -14.734 13.547 -1.68 1 92.69 88 GLU B C 1
ATOM 1484 O O . GLU B 1 88 ? -14.031 13.148 -0.75 1 92.69 88 GLU B O 1
ATOM 1489 N N . LYS B 1 89 ? -15.836 14.422 -1.55 1 88.81 89 LYS B N 1
ATOM 1490 C CA . LYS B 1 89 ? -16.297 14.773 -0.209 1 88.81 89 LYS B CA 1
ATOM 1491 C C . LYS B 1 89 ? -17.406 13.836 0.253 1 88.81 89 LYS B C 1
ATOM 1493 O O . LYS B 1 89 ? -18.25 13.414 -0.549 1 88.81 89 LYS B O 1
ATOM 1498 N N . PHE B 1 90 ? -17.359 13.484 1.413 1 79.94 90 PHE B N 1
ATOM 1499 C CA . PHE B 1 90 ? -18.422 12.656 1.976 1 79.94 90 PHE B CA 1
ATOM 1500 C C . PHE B 1 90 ? -18.812 13.156 3.361 1 79.94 90 PHE B C 1
ATOM 1502 O O . PHE B 1 90 ? -18.078 13.922 3.984 1 79.94 90 PHE B O 1
ATOM 1509 N N . SER B 1 91 ? -20.219 13.305 3.572 1 69.5 91 SER B N 1
ATOM 1510 C CA . SER B 1 91 ? -20.703 13.812 4.852 1 69.5 91 SER B CA 1
ATOM 1511 C C . SER B 1 91 ? -20.328 12.875 5.996 1 69.5 91 SER B C 1
ATOM 1513 O O . SER B 1 91 ? -20.438 11.656 5.863 1 69.5 91 SER B O 1
ATOM 1515 N N . VAL B 1 92 ? -19.5 13.367 6.629 1 59.19 92 VAL B N 1
ATOM 1516 C CA . VAL B 1 92 ? -19.266 12.602 7.844 1 59.19 92 VAL B CA 1
ATOM 1517 C C . VAL B 1 92 ? -20.5 12.688 8.75 1 59.19 92 VAL B C 1
ATOM 1519 O O . VAL B 1 92 ? -20.453 12.25 9.898 1 59.19 92 VAL B O 1
ATOM 1522 N N . GLU B 1 93 ? -21.594 13.336 8.266 1 51.94 93 GLU B N 1
ATOM 1523 C CA . GLU B 1 93 ? -22.766 13.414 9.156 1 51.94 93 GLU B CA 1
ATOM 1524 C C . GLU B 1 93 ? -23.203 12.023 9.594 1 51.94 93 GLU B C 1
ATOM 1526 O O . GLU B 1 93 ? -23.438 11.797 10.789 1 51.94 93 GLU B O 1
ATOM 1531 N N . ASP B 1 94 ? -24.141 11.516 8.664 1 42.44 94 ASP B N 1
ATOM 1532 C CA . ASP B 1 94 ? -24.969 10.359 9.023 1 42.44 94 ASP B CA 1
ATOM 1533 C C . ASP B 1 94 ? -24.094 9.141 9.328 1 42.44 94 ASP B C 1
ATOM 1535 O O . ASP B 1 94 ? -23.375 8.648 8.453 1 42.44 94 ASP B O 1
ATOM 1539 N N . GLY B 1 95 ? -23.438 9.031 10.383 1 38.44 95 GLY B N 1
ATOM 1540 C CA . GLY B 1 95 ? -22.906 7.832 11.016 1 38.44 95 GLY B CA 1
ATOM 1541 C C . GLY B 1 95 ? -23.672 6.578 10.664 1 38.44 95 GLY B C 1
ATOM 1542 O O . GLY B 1 95 ? -24.609 6.191 11.375 1 38.44 95 GLY B O 1
ATOM 1543 N N . ASP B 1 96 ? -24.031 6.32 9.672 1 38.94 96 ASP B N 1
ATOM 1544 C CA . ASP B 1 96 ? -23.953 4.879 9.898 1 38.94 96 ASP B CA 1
ATOM 1545 C C . ASP B 1 96 ? -22.531 4.453 10.234 1 38.94 96 ASP B C 1
ATOM 1547 O O . ASP B 1 96 ? -21.594 4.754 9.484 1 38.94 96 ASP B O 1
ATOM 1551 N N . GLY B 1 97 ? -21.953 4.73 11.547 1 33.25 97 GLY B N 1
ATOM 1552 C CA . GLY B 1 97 ? -20.719 4.828 12.312 1 33.25 97 GLY B CA 1
ATOM 1553 C C . GLY B 1 97 ? -19.547 4.129 11.656 1 33.25 97 GLY B C 1
ATOM 1554 O O . GLY B 1 97 ? -19.438 2.9 11.703 1 33.25 97 GLY B O 1
ATOM 1555 N N . MET B 1 98 ? -18.812 4.312 10.672 1 38.41 98 MET B N 1
ATOM 1556 C CA . MET B 1 98 ? -17.406 4.074 10.984 1 38.41 98 MET B CA 1
ATOM 1557 C C . MET B 1 98 ? -16.812 5.258 11.742 1 38.41 98 MET B C 1
ATOM 1559 O O . MET B 1 98 ? -16.625 6.332 11.164 1 38.41 98 MET B O 1
ATOM 1563 N N . SER B 1 99 ? -17.25 5.891 12.977 1 31.64 99 SER B N 1
ATOM 1564 C CA . SER B 1 99 ? -17.031 7 13.898 1 31.64 99 SER B CA 1
ATOM 1565 C C . SER B 1 99 ? -15.539 7.258 14.094 1 31.64 99 SER B C 1
ATOM 1567 O O . SER B 1 99 ? -14.812 6.391 14.578 1 31.64 99 SER B O 1
ATOM 1569 N N . PHE B 1 100 ? -14.734 8.07 13.336 1 34.03 100 PHE B N 1
ATOM 1570 C CA . PHE B 1 100 ? -13.516 8.641 13.891 1 34.03 100 PHE B CA 1
ATOM 1571 C C . PHE B 1 100 ? -13.82 9.875 14.727 1 34.03 100 PHE B C 1
ATOM 1573 O O . PHE B 1 100 ? -14.148 10.93 14.188 1 34.03 100 PHE B O 1
ATOM 1580 N N . ASP B 1 101 ? -14.477 10.023 15.867 1 30.75 101 ASP B N 1
ATOM 1581 C CA . ASP B 1 101 ? -14.781 11.141 16.75 1 30.75 101 ASP B CA 1
ATOM 1582 C C . ASP B 1 101 ? -13.523 11.953 17.062 1 30.75 101 ASP B C 1
ATOM 1584 O O . ASP B 1 101 ? -12.586 11.453 17.688 1 30.75 101 ASP B O 1
ATOM 1588 N N . PRO B 1 102 ? -13.078 12.961 16.297 1 30.17 102 PRO B N 1
ATOM 1589 C CA . PRO B 1 102 ? -12.234 13.875 17.062 1 30.17 102 PRO B CA 1
ATOM 1590 C C . PRO B 1 102 ? -13.031 14.742 18.031 1 30.17 102 PRO B C 1
ATOM 1592 O O . PRO B 1 102 ? -13.945 15.453 17.609 1 30.17 102 PRO B O 1
ATOM 1595 N N . GLU B 1 103 ? -13.805 14.375 19.094 1 25.83 103 GLU B N 1
ATOM 1596 C CA . GLU B 1 103 ? -14.422 15.445 19.875 1 25.83 103 GLU B CA 1
ATOM 1597 C C . GLU B 1 103 ? -13.453 16.609 20.078 1 25.83 103 GLU B C 1
ATOM 1599 O O . GLU B 1 103 ? -12.266 16.391 20.312 1 25.83 103 GLU B O 1
ATOM 1604 N N . PRO B 1 104 ? -13.914 17.984 19.938 1 30.33 104 PRO B N 1
ATOM 1605 C CA . PRO B 1 104 ? -13.133 19.031 20.594 1 30.33 104 PRO B CA 1
ATOM 1606 C C . PRO B 1 104 ? -12.672 18.641 22 1 30.33 104 PRO B C 1
ATOM 1608 O O . PRO B 1 104 ? -13.328 17.812 22.656 1 30.33 104 PRO B O 1
#

Secondary structure (DSSP, 8-state):
-EEEEEEETTEEEEEEE--SSEEEEEEEEEEEEE-SSS-EEEEEEEEEEEEETTTEEEE---EE--TT-EEEEEEEE-S--PPPSEEEE---SS-SS-------/-EEEEEEETTEEEEEEE--SSEEEEEEEEEEEEE-SSS-EEEEEEEEEEEEETTTEEEE---EE--TT-EEEEEEEE-S--PPPSEEEE--S-S-SS-------

pLDDT: mean 85.19, std 20.93, range [25.45, 98.94]